Protein AF-A0A960GDE8-F1 (afdb_monomer)

Sequence (182 aa):
MGLGTRSAMADDDVPSETPAEQTASIQLITCPSCGHLAPPDSRFCSACGASLAAVAGMTASLPVATTSGSLPAVDESLLDQFDPGEAVLVVHRGPNQGARFELLGGELSIGRSPESNIFLDDVTVSRRHASLQRTGETWTITDHESLNGTYVNHNRVDNHALSNGDQVQIGKYRFLFYQAGQ

Structure (mmCIF, N/CA/C/O backbone):
data_AF-A0A960GDE8-F1
#
_entry.id   AF-A0A960GDE8-F1
#
loop_
_atom_site.group_PDB
_atom_site.id
_atom_site.type_symbol
_atom_site.label_atom_id
_atom_si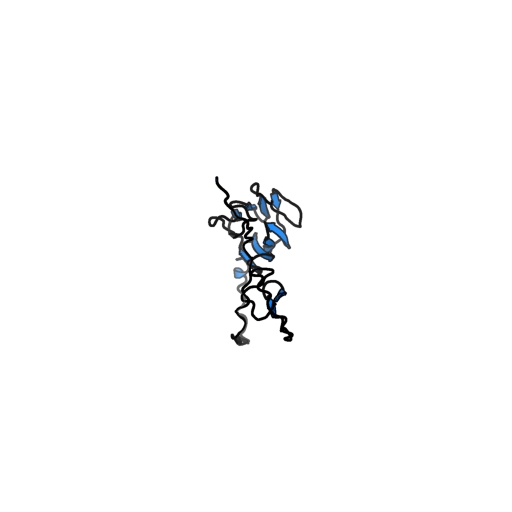te.label_alt_id
_atom_site.label_comp_id
_atom_site.label_asym_id
_atom_site.label_entity_id
_atom_site.label_seq_id
_atom_site.pdbx_PDB_ins_code
_atom_site.Cartn_x
_atom_site.Cartn_y
_atom_site.Cartn_z
_atom_site.occupancy
_atom_site.B_iso_or_equiv
_atom_site.auth_seq_id
_atom_site.auth_comp_id
_atom_site.auth_asym_id
_atom_site.auth_atom_id
_atom_site.pdbx_PDB_model_num
ATOM 1 N N . MET A 1 1 ? 46.617 5.882 -63.727 1.00 43.66 1 MET A N 1
ATOM 2 C CA . MET A 1 1 ? 47.074 5.042 -62.596 1.00 43.66 1 MET A CA 1
ATOM 3 C C . MET A 1 1 ? 46.408 5.606 -61.346 1.00 43.66 1 MET A C 1
ATOM 5 O O . MET A 1 1 ? 46.623 6.774 -61.090 1.00 43.66 1 MET A O 1
ATOM 9 N N . GLY A 1 2 ? 45.528 4.950 -60.601 1.00 46.69 2 GLY A N 1
ATOM 10 C CA . GLY A 1 2 ? 44.958 3.615 -60.697 1.00 46.69 2 GLY A CA 1
ATOM 11 C C . GLY A 1 2 ? 43.477 3.660 -60.302 1.00 46.69 2 GLY A C 1
ATOM 12 O O . GLY A 1 2 ? 43.044 4.512 -59.532 1.00 46.69 2 GLY A O 1
ATOM 13 N N . LEU A 1 3 ? 42.723 2.760 -60.921 1.00 49.00 3 LEU A N 1
ATOM 14 C CA . LEU A 1 3 ? 41.322 2.456 -60.666 1.00 49.00 3 LEU A CA 1
ATOM 15 C C . LEU A 1 3 ? 41.227 1.478 -59.482 1.00 49.00 3 LEU A C 1
ATOM 17 O O . LEU A 1 3 ? 42.076 0.599 -59.355 1.00 49.00 3 LEU A O 1
ATOM 21 N N . GLY A 1 4 ? 40.167 1.595 -58.684 1.00 43.41 4 GLY A N 1
ATOM 22 C CA . GLY A 1 4 ? 39.753 0.615 -57.671 1.00 43.41 4 GLY A CA 1
ATOM 23 C C . GLY A 1 4 ? 38.465 1.107 -56.993 1.00 43.41 4 GLY A C 1
ATOM 24 O O . GLY A 1 4 ? 38.547 2.009 -56.176 1.00 43.41 4 GLY A O 1
ATOM 25 N N . THR A 1 5 ? 37.245 0.801 -57.469 1.00 51.62 5 THR A N 1
ATOM 26 C CA . THR A 1 5 ? 36.447 -0.428 -57.203 1.00 51.62 5 THR A CA 1
ATOM 27 C C . THR A 1 5 ? 36.233 -0.609 -55.677 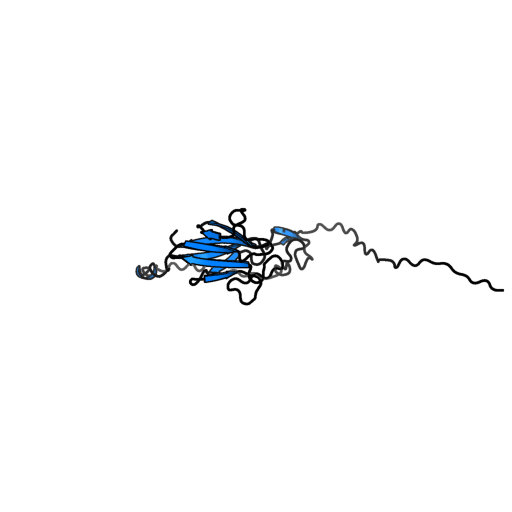1.00 51.62 5 THR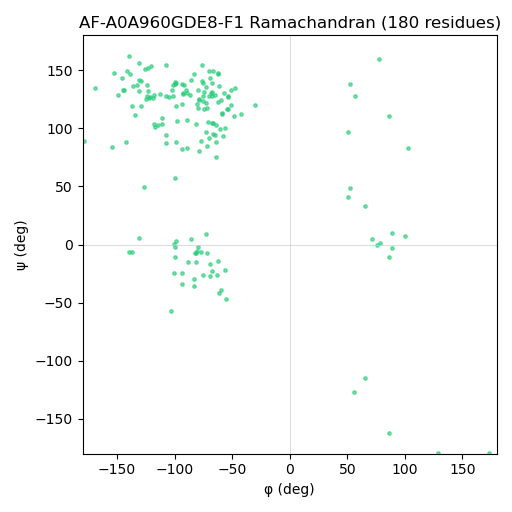 A C 1
ATOM 29 O O . THR A 1 5 ? 37.234 -0.655 -54.980 1.00 51.62 5 THR A O 1
ATOM 32 N N . ARG A 1 6 ? 35.065 -0.795 -55.026 1.00 46.56 6 ARG A N 1
ATOM 33 C CA . ARG A 1 6 ? 33.723 -1.400 -55.277 1.00 46.56 6 ARG A CA 1
ATOM 34 C C . ARG A 1 6 ? 32.833 -0.941 -54.079 1.00 46.56 6 ARG A C 1
ATOM 36 O O . ARG A 1 6 ? 33.379 -0.781 -52.997 1.00 46.56 6 ARG A O 1
ATOM 43 N N . SER A 1 7 ? 31.588 -0.475 -54.230 1.00 45.03 7 SER A N 1
ATOM 44 C CA . SER A 1 7 ? 30.300 -1.216 -54.181 1.00 45.03 7 SER A CA 1
ATOM 45 C C . SER A 1 7 ? 30.009 -2.111 -52.956 1.00 45.03 7 SER A C 1
ATOM 47 O O . SER A 1 7 ? 30.847 -2.931 -52.598 1.00 45.03 7 SER A O 1
ATOM 49 N N . ALA A 1 8 ? 28.738 -2.008 -52.509 1.00 49.41 8 ALA A N 1
ATOM 50 C CA . ALA A 1 8 ? 27.924 -2.826 -51.579 1.00 49.41 8 ALA A CA 1
ATOM 51 C C . ALA A 1 8 ? 28.058 -2.475 -50.076 1.00 49.41 8 ALA A C 1
ATOM 53 O O . ALA A 1 8 ? 29.147 -2.569 -49.528 1.00 49.41 8 ALA A O 1
ATOM 54 N N . MET A 1 9 ? 27.056 -1.913 -49.375 1.00 52.59 9 MET A N 1
ATOM 55 C CA . MET A 1 9 ? 25.673 -2.381 -49.114 1.00 52.59 9 MET A CA 1
ATOM 56 C C . MET A 1 9 ? 25.645 -3.819 -48.588 1.00 52.59 9 MET A C 1
ATOM 58 O O . MET A 1 9 ? 25.691 -4.762 -49.371 1.00 52.59 9 MET A O 1
ATOM 62 N N . ALA A 1 10 ? 25.566 -3.955 -47.268 1.00 52.97 10 ALA A N 1
ATOM 63 C CA . ALA A 1 10 ? 25.124 -5.166 -46.593 1.00 52.97 10 ALA A CA 1
ATOM 64 C C . ALA A 1 10 ? 24.291 -4.728 -45.381 1.00 52.97 10 ALA A C 1
ATOM 66 O O . ALA A 1 10 ? 24.823 -4.453 -44.306 1.00 52.97 10 ALA A O 1
ATOM 67 N N . ASP A 1 11 ? 22.994 -4.557 -45.636 1.00 45.22 11 ASP A N 1
ATOM 68 C CA . ASP A 1 11 ? 21.929 -4.750 -44.658 1.00 45.22 11 ASP A CA 1
ATOM 69 C C . ASP A 1 11 ? 22.099 -6.154 -44.066 1.00 45.22 11 ASP A C 1
ATOM 71 O O . ASP A 1 11 ? 22.044 -7.144 -44.799 1.00 45.22 11 ASP A O 1
ATOM 75 N N . ASP A 1 12 ? 22.370 -6.234 -42.763 1.00 47.88 12 ASP A N 1
ATOM 76 C CA . ASP A 1 12 ? 22.404 -7.509 -42.054 1.00 47.88 12 ASP A CA 1
ATOM 77 C C . ASP A 1 12 ? 20.961 -7.900 -41.713 1.00 47.88 12 ASP A C 1
ATOM 79 O O . ASP A 1 12 ? 20.283 -7.310 -40.868 1.00 47.88 12 ASP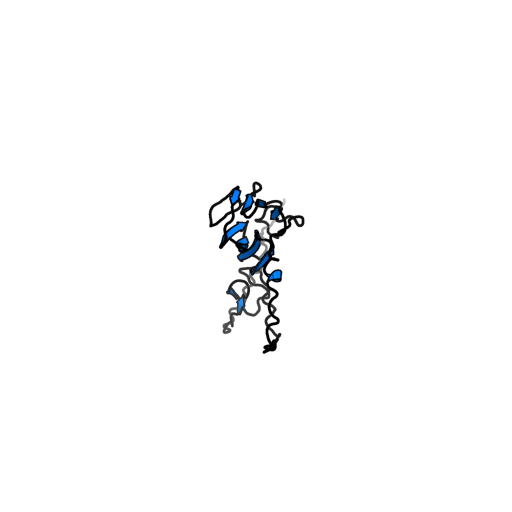 A O 1
ATOM 83 N N . ASP A 1 13 ? 20.517 -8.845 -42.528 1.00 43.38 13 ASP A N 1
ATOM 84 C CA . ASP A 1 13 ? 19.252 -9.549 -42.616 1.00 43.38 13 ASP A CA 1
ATOM 85 C C . ASP A 1 13 ? 18.784 -10.076 -41.246 1.00 43.38 13 ASP A C 1
ATOM 87 O O . ASP A 1 13 ? 19.354 -11.004 -40.674 1.00 43.38 13 ASP A O 1
ATOM 91 N N . VAL A 1 14 ? 17.717 -9.476 -40.710 1.00 52.66 14 VAL A N 1
ATOM 92 C CA . VAL A 1 14 ? 16.955 -10.039 -39.588 1.00 52.66 14 VAL A CA 1
ATOM 93 C C . VAL A 1 14 ? 16.175 -11.246 -40.116 1.00 52.66 14 VAL A C 1
ATOM 95 O O . VAL A 1 14 ? 15.273 -11.046 -40.938 1.00 52.66 14 VAL A O 1
ATOM 98 N N . PRO A 1 15 ? 16.418 -12.480 -39.632 1.00 45.66 15 PRO A N 1
ATOM 99 C CA . PRO A 1 15 ? 15.577 -13.607 -39.992 1.00 45.66 15 PRO A CA 1
ATOM 100 C C . PRO A 1 15 ? 14.183 -13.392 -39.394 1.00 45.66 15 PRO A C 1
ATOM 102 O O . PRO A 1 15 ? 13.946 -13.529 -38.193 1.00 45.66 15 PRO A O 1
ATOM 105 N N . SER A 1 16 ? 13.254 -13.013 -40.271 1.00 44.72 16 SER A N 1
ATOM 106 C CA . SER A 1 16 ? 11.817 -12.999 -40.020 1.00 44.72 16 SER A CA 1
ATOM 107 C C . SER A 1 16 ? 11.320 -14.438 -39.974 1.00 44.72 16 SER A C 1
ATOM 109 O O . SER A 1 16 ? 10.846 -14.987 -40.967 1.00 44.72 16 SER A O 1
ATOM 111 N N . GLU A 1 17 ? 11.434 -15.065 -38.810 1.00 42.09 17 GLU A N 1
ATOM 112 C CA . GLU A 1 17 ? 10.795 -16.349 -38.557 1.00 42.09 17 GLU A CA 1
ATOM 113 C C . GLU A 1 17 ? 9.292 -16.106 -38.402 1.00 42.09 17 GLU A C 1
ATOM 115 O O . GLU A 1 17 ? 8.800 -15.677 -37.361 1.00 42.09 17 GLU A O 1
ATOM 120 N N . THR A 1 18 ? 8.560 -16.312 -39.494 1.00 53.19 18 THR A N 1
ATOM 121 C CA . THR A 1 18 ? 7.096 -16.356 -39.505 1.00 53.19 18 THR A CA 1
ATOM 122 C C . THR A 1 18 ? 6.676 -17.743 -39.016 1.00 53.19 18 THR A C 1
ATOM 124 O O . THR A 1 18 ? 6.999 -18.723 -39.691 1.00 53.19 18 THR A O 1
ATOM 127 N N . PRO A 1 19 ? 5.957 -17.900 -37.890 1.00 43.47 19 PRO A N 1
ATOM 128 C CA . PRO A 1 19 ? 5.392 -19.193 -37.554 1.00 43.47 19 PRO A CA 1
ATOM 129 C C . PRO A 1 19 ? 4.131 -19.407 -38.383 1.00 43.47 19 PRO A C 1
ATOM 131 O O . PRO A 1 19 ? 3.209 -18.592 -38.383 1.00 43.47 19 PRO A O 1
ATOM 134 N N . ALA A 1 20 ? 4.150 -20.520 -39.105 1.00 46.62 20 ALA A N 1
ATOM 135 C CA . ALA A 1 20 ? 3.101 -21.011 -39.968 1.00 46.62 20 ALA A CA 1
ATOM 136 C C . ALA A 1 20 ? 1.717 -20.990 -39.306 1.00 46.62 20 ALA A C 1
ATOM 138 O O . ALA A 1 20 ? 1.507 -21.461 -38.187 1.00 46.62 20 ALA A O 1
ATOM 139 N N . GLU A 1 21 ? 0.768 -20.497 -40.088 1.00 46.44 21 GLU A N 1
ATOM 140 C CA . GLU A 1 21 ? -0.666 -20.635 -39.923 1.00 46.44 21 GLU A CA 1
ATOM 141 C C . GLU A 1 21 ? -1.017 -22.134 -39.858 1.00 46.44 21 GLU A C 1
ATOM 143 O O . GLU A 1 21 ? -1.047 -22.839 -40.865 1.00 46.44 21 GLU A O 1
ATOM 148 N N . GLN A 1 22 ? -1.225 -22.652 -38.648 1.00 46.59 22 GLN A N 1
ATOM 149 C CA . GLN A 1 22 ? -1.846 -23.953 -38.431 1.00 46.59 22 GLN A CA 1
ATOM 150 C C . GLN A 1 22 ? -3.215 -23.714 -37.810 1.00 46.59 22 GLN A C 1
ATOM 152 O O . GLN A 1 22 ? -3.346 -23.401 -36.628 1.00 46.59 22 GLN A O 1
ATOM 157 N N . THR A 1 23 ? -4.247 -23.863 -38.640 1.00 46.78 23 THR A N 1
ATOM 158 C CA . THR A 1 23 ? -5.647 -23.994 -38.235 1.00 46.78 23 THR A CA 1
ATOM 159 C C . THR A 1 23 ? -5.818 -25.285 -37.430 1.00 46.78 23 THR A C 1
ATOM 161 O O . THR A 1 23 ? -6.318 -26.295 -37.915 1.00 46.78 23 THR A O 1
ATOM 164 N N . ALA A 1 24 ? -5.365 -25.259 -36.183 1.00 45.59 24 ALA A N 1
ATOM 165 C CA . ALA A 1 24 ? -5.787 -26.172 -35.142 1.00 45.59 24 ALA A CA 1
ATOM 166 C C . ALA A 1 24 ? -6.821 -25.422 -34.304 1.00 45.59 24 ALA A C 1
ATOM 168 O O . ALA A 1 24 ? -6.664 -24.239 -34.017 1.00 45.59 24 ALA A O 1
ATOM 169 N N . SER A 1 25 ? -7.905 -26.080 -33.921 1.00 49.12 25 SER A N 1
ATOM 170 C CA . SER A 1 25 ? -8.815 -25.579 -32.894 1.00 49.12 25 SER A CA 1
ATOM 171 C C . SER A 1 25 ? -8.022 -25.362 -31.598 1.00 49.12 25 SER A C 1
ATOM 173 O O . SER A 1 25 ? -7.798 -26.307 -30.844 1.00 49.12 25 SER A O 1
ATOM 175 N N . ILE A 1 26 ? -7.531 -24.136 -31.386 1.00 54.53 26 ILE A N 1
ATOM 176 C CA . ILE A 1 26 ? -6.688 -23.764 -30.247 1.00 54.53 26 ILE A CA 1
ATOM 177 C C . ILE A 1 26 ? -7.557 -23.860 -28.992 1.00 54.53 26 ILE A C 1
ATOM 179 O O . ILE A 1 26 ? -8.411 -23.009 -28.742 1.00 54.53 26 ILE A O 1
ATOM 183 N N . GLN A 1 27 ? -7.357 -24.917 -28.205 1.00 59.59 27 GLN A N 1
ATOM 184 C CA . GLN A 1 27 ? -7.887 -24.995 -26.848 1.00 59.59 27 GLN A CA 1
ATOM 185 C C . GLN A 1 27 ? -7.187 -23.933 -26.002 1.00 59.59 27 GLN A C 1
ATOM 187 O O . GLN A 1 27 ? -6.088 -24.145 -25.504 1.00 59.59 27 GLN A O 1
ATOM 192 N N . LEU A 1 28 ? -7.811 -22.766 -25.874 1.00 74.88 28 LEU A N 1
ATOM 193 C CA . LEU A 1 28 ? -7.339 -21.701 -24.998 1.00 74.88 28 LEU A CA 1
ATOM 194 C C . LEU A 1 28 ? -7.472 -22.157 -23.542 1.00 74.88 28 LEU A C 1
ATOM 196 O O . LEU A 1 28 ? -8.530 -22.632 -23.129 1.00 74.88 28 LEU A O 1
ATOM 200 N N . ILE A 1 29 ? -6.404 -21.986 -22.770 1.00 80.38 29 ILE A N 1
ATOM 201 C CA . ILE A 1 29 ? -6.423 -22.164 -21.321 1.00 80.38 29 ILE A CA 1
ATOM 202 C C . ILE A 1 29 ? -6.521 -20.798 -20.654 1.00 80.38 29 ILE A C 1
ATOM 204 O O . ILE A 1 29 ? -5.899 -19.822 -21.074 1.00 80.38 29 ILE A O 1
ATOM 208 N N . THR A 1 30 ? -7.316 -20.712 -19.599 1.00 80.25 30 THR A N 1
ATOM 209 C CA . THR A 1 30 ? -7.459 -19.478 -18.831 1.00 80.25 30 THR A CA 1
ATOM 210 C C . THR A 1 30 ? -6.377 -19.424 -17.765 1.00 80.25 30 THR A C 1
ATOM 212 O O . THR A 1 30 ? -6.212 -20.365 -16.989 1.00 80.25 30 THR A O 1
ATOM 215 N N . CYS A 1 31 ? -5.646 -18.314 -17.695 1.00 82.19 31 CYS A N 1
ATOM 216 C CA . CYS A 1 31 ? -4.665 -18.102 -16.644 1.00 82.19 31 CYS A CA 1
ATOM 217 C C . CYS A 1 31 ? -5.356 -18.069 -15.266 1.00 82.19 31 CYS A C 1
ATOM 219 O O . CYS A 1 31 ? -6.202 -17.197 -15.049 1.00 82.19 31 CYS A O 1
ATOM 221 N N . PRO A 1 32 ? -4.971 -18.930 -14.303 1.00 77.31 32 PRO A N 1
ATOM 222 C CA . PRO A 1 32 ? -5.590 -18.959 -12.976 1.00 77.31 32 PRO A CA 1
ATOM 223 C C . PRO A 1 32 ? -5.264 -17.715 -12.137 1.00 77.31 32 PRO A C 1
ATOM 225 O O . PRO A 1 32 ? -5.950 -17.440 -11.160 1.00 77.31 32 PRO A O 1
ATOM 228 N N . SER A 1 33 ? -4.231 -16.953 -12.512 1.00 78.38 33 SER A N 1
ATOM 229 C CA . SER A 1 33 ? -3.798 -15.761 -11.775 1.00 78.38 33 SER A CA 1
ATOM 230 C C . SER A 1 33 ? -4.395 -14.449 -12.285 1.00 78.38 33 SER A C 1
ATOM 232 O O . SER A 1 33 ? -4.434 -13.483 -11.533 1.00 78.38 33 SER A O 1
ATOM 234 N N . CYS A 1 34 ? -4.817 -14.356 -13.551 1.00 81.69 34 CYS A N 1
ATOM 235 C CA . CYS A 1 34 ? -5.338 -13.095 -14.105 1.00 81.69 34 CYS A CA 1
ATOM 236 C C . CYS A 1 34 ? -6.559 -13.237 -15.021 1.00 81.69 34 CYS A C 1
ATOM 238 O O . CYS A 1 34 ? -7.108 -12.227 -15.453 1.00 81.69 34 CYS A O 1
ATOM 240 N N . GLY A 1 35 ? -6.979 -14.460 -15.352 1.00 79.69 35 GLY A N 1
ATOM 241 C CA . GLY A 1 35 ? -8.117 -14.705 -16.238 1.00 79.69 35 GLY A CA 1
ATOM 242 C C . GLY A 1 35 ? -7.838 -14.478 -17.728 1.00 79.69 35 GLY A C 1
ATOM 243 O O . GLY A 1 35 ? -8.735 -14.674 -18.542 1.00 79.69 35 GLY A O 1
ATOM 244 N N . HIS A 1 36 ? -6.621 -14.077 -18.112 1.00 85.00 36 HIS A N 1
ATOM 245 C CA . HIS A 1 36 ? -6.259 -13.925 -19.520 1.00 85.00 36 HIS A CA 1
ATOM 246 C C . HIS A 1 36 ? -6.226 -15.286 -20.222 1.00 85.00 36 HIS A C 1
ATOM 248 O O . HIS A 1 36 ? -5.739 -16.270 -19.661 1.00 85.00 36 HIS A O 1
ATOM 254 N N . LEU A 1 37 ? -6.730 -15.331 -21.452 1.00 81.19 37 LEU A N 1
ATOM 255 C CA . LEU A 1 37 ? -6.692 -16.530 -22.279 1.00 81.19 37 LEU A CA 1
ATOM 256 C C . LEU A 1 37 ? -5.296 -16.677 -22.882 1.00 81.19 37 LEU A C 1
ATOM 258 O O . LEU A 1 37 ? -4.800 -15.766 -23.538 1.00 81.19 37 LEU A O 1
ATOM 262 N N . ALA A 1 38 ? -4.670 -17.824 -22.661 1.00 79.50 38 ALA A N 1
ATOM 263 C CA . ALA A 1 38 ? -3.360 -18.159 -23.193 1.00 79.50 38 ALA A CA 1
ATOM 264 C C . ALA A 1 38 ? -3.439 -19.456 -24.015 1.00 79.50 38 ALA A C 1
ATOM 266 O O . ALA A 1 38 ? -4.289 -20.310 -23.744 1.00 79.50 38 ALA A O 1
ATOM 267 N N . PRO A 1 39 ? -2.568 -19.635 -25.022 1.00 79.88 39 PRO A N 1
ATOM 268 C CA . PRO A 1 39 ? -2.465 -20.909 -25.714 1.00 79.88 39 PRO A CA 1
ATOM 269 C C . PRO A 1 39 ? -1.907 -21.994 -24.772 1.00 79.88 39 PRO A C 1
ATOM 271 O O . PRO A 1 39 ? -1.104 -21.675 -23.889 1.00 79.88 39 PRO A O 1
ATOM 274 N N . PRO A 1 40 ? -2.298 -23.267 -24.960 1.00 70.44 40 PRO A N 1
ATOM 275 C CA . PRO A 1 40 ? -2.034 -24.357 -24.018 1.00 70.44 40 PRO A CA 1
ATOM 276 C C . PRO A 1 40 ? -0.546 -24.728 -23.915 1.00 70.44 40 PRO A C 1
ATOM 278 O O . PRO A 1 40 ? -0.118 -25.220 -22.876 1.00 70.44 40 PRO A O 1
ATOM 281 N N . ASP A 1 41 ? 0.256 -24.419 -24.939 1.00 76.81 41 ASP A N 1
ATOM 282 C CA . ASP A 1 41 ? 1.718 -24.588 -24.936 1.00 76.81 41 ASP A CA 1
ATOM 283 C C . ASP A 1 41 ? 2.474 -23.469 -24.193 1.00 76.81 41 ASP A C 1
ATOM 285 O O . ASP A 1 41 ? 3.702 -23.497 -24.065 1.00 76.81 41 ASP A O 1
ATOM 289 N N . SER A 1 42 ? 1.767 -22.457 -23.679 1.00 78.94 42 SER A N 1
ATOM 290 C CA . SER A 1 42 ? 2.403 -21.370 -22.936 1.00 78.94 42 SER A CA 1
ATOM 291 C C . SER A 1 42 ? 2.857 -21.860 -21.571 1.00 78.94 42 SER A C 1
ATOM 293 O O . SER A 1 42 ? 2.049 -22.268 -20.746 1.00 78.94 42 SER A O 1
ATOM 295 N N . ARG A 1 43 ? 4.155 -21.740 -21.276 1.00 82.38 43 ARG A N 1
ATOM 296 C CA . ARG A 1 43 ? 4.678 -21.982 -19.920 1.00 82.38 43 ARG A CA 1
ATOM 297 C C . ARG A 1 43 ? 4.357 -20.843 -18.954 1.00 82.38 43 ARG A C 1
ATOM 299 O O . ARG A 1 43 ? 4.266 -21.080 -17.753 1.00 82.38 43 ARG A O 1
ATOM 306 N N . PHE A 1 44 ? 4.172 -19.631 -19.478 1.00 83.69 44 PHE A N 1
ATOM 307 C CA . PHE A 1 44 ? 3.910 -18.415 -18.712 1.00 83.69 44 PHE A CA 1
ATOM 308 C C . PHE A 1 44 ? 2.844 -17.558 -19.400 1.00 83.69 44 PHE A C 1
ATOM 310 O O . PHE A 1 44 ? 2.772 -17.516 -20.626 1.00 83.69 44 PHE A O 1
ATOM 317 N N . CYS A 1 45 ? 2.027 -16.856 -18.618 1.00 85.06 45 CYS A N 1
ATOM 318 C CA . CYS A 1 45 ? 1.013 -15.942 -19.131 1.00 85.06 45 CYS A CA 1
ATOM 319 C C . CYS A 1 45 ? 1.655 -14.642 -19.634 1.00 85.06 45 CYS A C 1
ATOM 321 O O . CYS A 1 45 ? 2.277 -13.919 -18.859 1.00 85.06 45 CYS A O 1
ATOM 323 N N . SER A 1 46 ? 1.427 -14.285 -20.896 1.00 83.38 46 SER A N 1
ATOM 324 C CA . SER A 1 46 ? 1.949 -13.059 -21.522 1.00 83.38 46 SER A CA 1
ATOM 325 C C . SER A 1 46 ? 1.427 -11.761 -20.889 1.00 83.38 46 SER A C 1
ATOM 327 O O . SER A 1 46 ? 2.114 -10.747 -20.922 1.00 83.38 46 SER A O 1
ATOM 329 N N . ALA A 1 47 ? 0.237 -11.787 -20.280 1.00 79.44 47 ALA A N 1
ATOM 330 C CA . ALA A 1 47 ? -0.361 -10.609 -19.648 1.00 79.44 47 ALA A CA 1
ATOM 331 C C . ALA A 1 47 ? 0.140 -10.328 -18.217 1.00 79.44 47 ALA A C 1
ATOM 333 O O . ALA A 1 47 ? 0.143 -9.178 -17.786 1.00 79.44 47 ALA A O 1
ATOM 334 N N . CYS A 1 48 ? 0.529 -11.357 -17.453 1.00 80.56 48 CYS A N 1
ATOM 335 C CA . CYS A 1 48 ? 0.827 -11.207 -16.020 1.00 80.56 48 CYS A CA 1
ATOM 336 C C . CYS A 1 48 ? 2.084 -11.947 -15.534 1.00 80.56 48 CYS A C 1
ATOM 338 O O . CYS A 1 48 ? 2.453 -11.799 -14.373 1.00 80.56 48 CYS A O 1
ATOM 340 N N . GLY A 1 49 ? 2.723 -12.763 -16.378 1.00 79.62 49 GLY A N 1
ATOM 341 C CA . GLY A 1 49 ? 3.939 -13.520 -16.063 1.00 79.62 49 GLY A CA 1
ATOM 342 C C . GLY A 1 49 ? 3.746 -14.795 -15.231 1.00 79.62 49 GLY A C 1
ATOM 343 O O . GLY A 1 49 ? 4.728 -15.459 -14.915 1.00 79.62 49 GLY A O 1
ATOM 344 N N . ALA A 1 50 ? 2.513 -15.169 -14.870 1.00 79.50 50 ALA A N 1
ATOM 345 C CA . ALA A 1 50 ? 2.252 -16.351 -14.040 1.00 79.50 50 ALA A CA 1
ATOM 346 C C . ALA A 1 50 ? 2.540 -17.667 -14.785 1.00 79.50 50 ALA A C 1
ATOM 348 O O . ALA A 1 50 ? 2.255 -17.772 -15.978 1.00 79.50 50 ALA A O 1
ATOM 349 N N . SER A 1 51 ? 3.063 -18.678 -14.082 1.00 81.94 51 SER A N 1
ATOM 350 C CA . SER A 1 51 ? 3.325 -20.011 -14.646 1.00 81.94 51 SER A CA 1
ATOM 351 C C . SER A 1 51 ? 2.019 -20.756 -14.936 1.00 81.94 51 SER A C 1
ATOM 353 O O . SER A 1 51 ? 1.166 -20.889 -14.060 1.00 81.94 51 SER A O 1
ATOM 355 N N . LEU A 1 52 ? 1.873 -21.256 -16.161 1.00 73.69 52 LEU A N 1
ATOM 356 C CA . LEU A 1 52 ? 0.719 -22.037 -16.627 1.00 73.69 52 LEU A CA 1
ATOM 357 C C . LEU A 1 52 ? 1.003 -23.554 -16.622 1.00 73.69 52 LEU A C 1
ATOM 359 O O . LEU A 1 52 ? 0.116 -24.355 -16.902 1.00 73.69 52 LEU A O 1
ATOM 363 N N . ALA A 1 53 ? 2.224 -23.964 -16.257 1.00 60.94 53 ALA A N 1
ATOM 364 C CA . ALA A 1 53 ? 2.724 -25.338 -16.368 1.00 60.94 53 ALA A CA 1
ATOM 365 C C . ALA A 1 53 ? 2.143 -26.347 -15.348 1.00 60.94 53 ALA A C 1
ATOM 367 O O . ALA A 1 53 ? 2.637 -27.468 -15.253 1.00 60.94 53 ALA A O 1
ATOM 368 N N . ALA A 1 54 ? 1.124 -25.979 -14.568 1.00 53.25 54 ALA A N 1
ATOM 369 C CA . ALA A 1 54 ? 0.692 -26.736 -13.392 1.00 53.25 54 ALA A CA 1
ATOM 370 C C . ALA A 1 54 ? -0.803 -27.089 -13.399 1.00 53.25 54 ALA A C 1
ATOM 372 O O . ALA A 1 54 ? -1.493 -26.874 -12.408 1.00 53.25 54 ALA A O 1
ATOM 373 N N . VAL A 1 55 ? -1.317 -27.644 -14.503 1.00 49.16 55 VAL A N 1
ATOM 374 C CA . VAL A 1 55 ? -2.652 -28.286 -14.499 1.00 49.16 55 VAL A CA 1
ATOM 375 C C . VAL A 1 55 ? -2.691 -29.688 -15.119 1.00 49.16 55 VAL A C 1
ATOM 377 O O . VAL A 1 55 ? -3.752 -30.302 -15.181 1.00 49.16 55 VAL A O 1
ATOM 380 N N . ALA A 1 56 ? -1.545 -30.263 -15.495 1.00 43.09 56 ALA A N 1
ATOM 381 C CA . ALA A 1 56 ? -1.457 -31.670 -15.883 1.00 43.09 56 ALA A CA 1
ATOM 382 C C . ALA A 1 56 ? -1.076 -32.538 -14.672 1.00 43.09 56 ALA A C 1
ATOM 384 O O . ALA A 1 56 ? 0.081 -32.901 -14.486 1.00 43.09 56 ALA A O 1
ATOM 385 N N . GLY A 1 57 ? -2.075 -32.873 -13.854 1.00 46.78 57 GLY A N 1
ATOM 386 C CA . GLY A 1 57 ? -1.989 -33.992 -12.914 1.00 46.78 57 GLY A CA 1
ATOM 387 C C . GLY A 1 57 ? -1.735 -33.612 -11.462 1.00 46.78 57 GLY A C 1
ATOM 388 O O . GLY A 1 57 ? -0.625 -33.747 -10.973 1.00 46.78 57 GLY A O 1
ATOM 389 N N . MET A 1 58 ? -2.800 -33.250 -10.748 1.00 41.97 58 MET A N 1
ATOM 390 C CA . MET A 1 58 ? -2.923 -33.487 -9.307 1.00 41.97 58 MET A CA 1
ATOM 391 C C . MET A 1 58 ? -4.411 -33.558 -8.951 1.00 41.97 58 MET A C 1
ATOM 393 O O . MET A 1 58 ? -5.046 -32.589 -8.546 1.00 41.97 58 MET A O 1
ATOM 397 N N . THR A 1 59 ? -4.984 -34.747 -9.139 1.00 41.41 59 THR A N 1
ATOM 398 C CA . THR A 1 59 ? -6.201 -35.174 -8.450 1.00 41.41 59 THR A CA 1
ATOM 399 C C . THR A 1 59 ? -5.888 -35.269 -6.960 1.00 41.41 59 THR A C 1
ATOM 401 O O . THR A 1 59 ? -5.384 -36.288 -6.492 1.00 41.41 59 THR A O 1
ATOM 404 N N . ALA A 1 60 ? -6.164 -34.208 -6.213 1.00 45.81 60 ALA A N 1
ATOM 405 C CA . ALA A 1 60 ? -6.263 -34.273 -4.764 1.00 45.81 60 ALA A CA 1
ATOM 406 C C . ALA A 1 60 ? -7.740 -34.140 -4.394 1.00 45.81 60 ALA A C 1
ATOM 408 O O . ALA A 1 60 ? -8.256 -33.049 -4.162 1.00 45.81 60 ALA A O 1
ATOM 409 N N . SER A 1 61 ? -8.431 -35.278 -4.374 1.00 46.97 61 SER A N 1
ATOM 410 C CA . SER A 1 61 ? -9.672 -35.413 -3.622 1.00 46.97 61 SER A CA 1
ATOM 411 C C . SER A 1 61 ? -9.321 -35.240 -2.148 1.00 46.97 61 SER A C 1
ATOM 413 O O . SER A 1 61 ? -8.756 -36.144 -1.535 1.00 46.97 61 SER A O 1
ATOM 415 N N . LEU A 1 62 ? -9.612 -34.073 -1.579 1.00 45.41 62 LEU A N 1
ATOM 416 C CA . LEU A 1 62 ? -9.595 -33.918 -0.131 1.00 45.41 62 LEU A CA 1
ATOM 417 C C . LEU A 1 62 ? -10.857 -34.592 0.427 1.00 45.41 62 LEU A C 1
ATOM 419 O O . LEU A 1 62 ? -11.956 -34.311 -0.060 1.00 45.41 62 LEU A O 1
ATOM 423 N N . PRO A 1 63 ? -10.733 -35.499 1.411 1.00 43.09 63 PRO A N 1
ATOM 424 C CA . PRO A 1 63 ? -11.895 -36.081 2.055 1.00 43.09 63 PRO A CA 1
ATOM 425 C C . PRO A 1 63 ? -12.650 -34.981 2.802 1.00 43.09 63 PRO A C 1
ATOM 427 O O . PRO A 1 63 ? -12.078 -34.252 3.613 1.00 43.09 63 PRO A O 1
ATOM 430 N N . VAL A 1 64 ? -13.954 -34.889 2.544 1.00 45.00 64 VAL A N 1
ATOM 431 C CA . VAL A 1 64 ? -14.894 -34.198 3.426 1.00 45.00 64 VAL A CA 1
ATOM 432 C C . VAL A 1 64 ? -14.841 -34.916 4.772 1.00 45.00 64 VAL A C 1
ATOM 434 O O . VAL A 1 64 ? -15.437 -35.979 4.954 1.00 45.00 64 VAL A O 1
ATOM 437 N N . ALA A 1 65 ? -14.092 -34.350 5.715 1.00 44.53 65 ALA A N 1
ATOM 438 C CA . ALA A 1 65 ? -14.164 -34.737 7.110 1.00 44.53 65 ALA A CA 1
ATOM 439 C C . ALA A 1 65 ? -15.518 -34.262 7.651 1.00 44.53 65 ALA A C 1
ATOM 441 O O . ALA A 1 65 ? -15.685 -33.133 8.102 1.00 44.53 65 ALA A O 1
ATOM 442 N N . THR A 1 66 ? -16.506 -35.148 7.560 1.00 43.19 66 THR A N 1
ATOM 443 C CA . THR A 1 66 ? -17.753 -35.033 8.311 1.00 43.19 66 THR A CA 1
ATOM 444 C C . THR A 1 66 ? -17.444 -35.478 9.734 1.00 43.19 66 THR A C 1
ATOM 446 O O . THR A 1 66 ? -17.539 -36.659 10.052 1.00 43.19 66 THR A O 1
ATOM 449 N N . THR A 1 67 ? -17.023 -34.558 10.597 1.00 40.72 67 THR A N 1
ATOM 450 C CA . THR A 1 67 ? -17.024 -34.805 12.041 1.00 40.72 67 THR A CA 1
ATOM 451 C C . THR A 1 67 ? -18.262 -34.158 12.634 1.00 40.72 67 THR A C 1
ATOM 453 O O . THR A 1 67 ? -18.242 -33.018 13.089 1.00 40.72 67 THR A O 1
ATOM 456 N N . SER A 1 68 ? -19.357 -34.918 12.642 1.00 55.88 68 SER A N 1
ATOM 457 C CA . SER A 1 68 ? -20.368 -34.793 13.687 1.00 55.88 68 SER A CA 1
ATOM 458 C C . SER A 1 68 ? -19.710 -35.202 15.004 1.00 55.88 68 SER A C 1
ATOM 460 O O . SER A 1 68 ? -19.687 -36.371 15.373 1.00 55.88 68 SER A O 1
ATOM 462 N N . GLY A 1 69 ? -19.102 -34.235 15.675 1.00 41.69 69 GLY A N 1
ATOM 463 C CA . GLY A 1 69 ? -18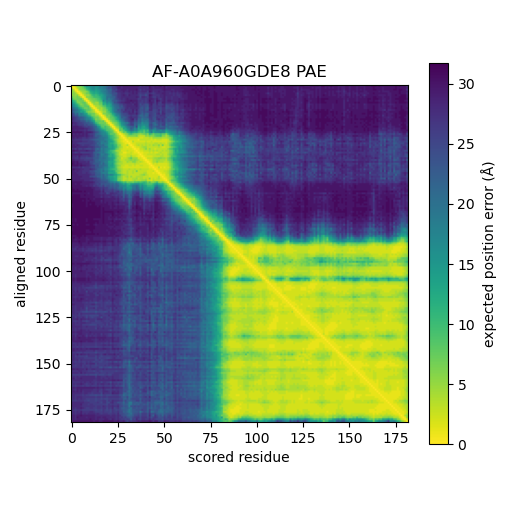.557 -34.369 17.014 1.00 41.69 69 GLY A CA 1
ATOM 464 C C . GLY A 1 69 ? -18.941 -33.110 17.762 1.00 41.69 69 GLY A C 1
ATOM 465 O O . GLY A 1 69 ? -18.623 -32.018 17.303 1.00 41.69 69 GLY A O 1
ATOM 466 N N . SER A 1 70 ? -19.701 -33.285 18.842 1.00 49.06 70 SER A N 1
ATOM 467 C CA . SER A 1 70 ? -20.097 -32.249 19.794 1.00 49.06 70 SER A CA 1
ATOM 468 C C . SER A 1 70 ? -19.029 -31.164 19.898 1.00 49.06 70 SER A C 1
ATOM 470 O O . SER A 1 70 ? -17.896 -31.471 20.266 1.00 49.06 70 SER A O 1
ATOM 472 N N . LEU A 1 71 ? -19.393 -29.920 19.573 1.00 47.59 71 LEU A N 1
ATOM 473 C CA . LEU A 1 71 ? -18.536 -28.768 19.828 1.00 47.59 71 LEU A CA 1
ATOM 474 C C . LEU A 1 71 ? -18.110 -28.857 21.304 1.00 47.59 71 LEU A C 1
ATOM 476 O O . LEU A 1 71 ? -19.000 -28.908 22.164 1.00 47.59 71 LEU A O 1
ATOM 480 N N . PRO A 1 72 ? -16.808 -28.950 21.638 1.00 48.75 72 PRO A N 1
ATOM 481 C CA . PRO A 1 72 ? -16.409 -28.608 22.990 1.00 48.75 72 PRO A CA 1
ATOM 482 C C . PRO A 1 72 ? -16.883 -27.171 23.182 1.00 48.75 72 PRO A C 1
ATOM 484 O O . PRO A 1 72 ? -16.703 -26.352 22.277 1.00 48.75 72 PRO A O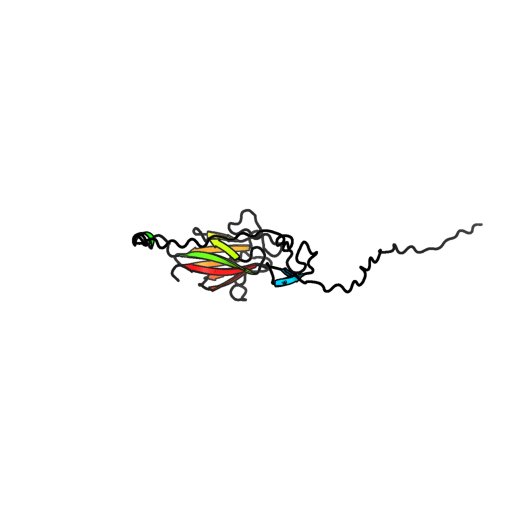 1
ATOM 487 N N . ALA A 1 73 ? -17.587 -26.912 24.287 1.00 55.16 73 ALA A N 1
ATOM 488 C CA . ALA A 1 73 ? -17.995 -25.570 24.668 1.00 55.16 73 ALA A CA 1
ATOM 489 C C . ALA A 1 73 ? -16.807 -24.647 24.404 1.00 55.16 73 ALA A C 1
ATOM 491 O O . ALA A 1 73 ? -15.738 -24.843 24.984 1.00 55.16 73 ALA A O 1
ATOM 492 N N . VAL A 1 74 ? -16.961 -23.762 23.419 1.00 50.09 74 VAL A N 1
ATOM 493 C CA . VAL A 1 74 ? -15.952 -22.756 23.134 1.00 50.09 74 VAL A CA 1
ATOM 494 C C . VAL A 1 74 ? -15.824 -21.970 24.424 1.00 50.09 74 VAL A C 1
ATOM 496 O O . VAL A 1 74 ? -16.792 -21.386 24.905 1.00 50.09 74 VAL A O 1
ATOM 499 N N . ASP A 1 75 ? -14.669 -22.116 25.053 1.00 52.66 75 ASP A N 1
ATOM 500 C CA . ASP A 1 75 ? -14.334 -21.428 26.279 1.00 52.66 75 ASP A CA 1
ATOM 501 C C . ASP A 1 75 ? -14.443 -19.929 25.966 1.00 52.66 75 ASP A C 1
ATOM 503 O O . ASP A 1 75 ? -13.728 -19.427 25.095 1.00 52.66 75 ASP A O 1
ATOM 507 N N . GLU A 1 76 ? -15.412 -19.240 26.578 1.00 52.78 76 GLU A N 1
ATOM 508 C CA . GLU A 1 76 ? -15.707 -17.827 26.287 1.00 52.78 76 GLU A CA 1
ATOM 509 C C . GLU A 1 76 ? -14.463 -16.938 26.489 1.00 52.78 76 GLU A C 1
ATOM 511 O O . GLU A 1 76 ? -14.323 -15.911 25.834 1.00 52.78 76 GLU A O 1
ATOM 516 N N . SER A 1 77 ? -13.493 -17.394 27.287 1.00 50.47 77 SER A N 1
ATOM 517 C CA . SER A 1 77 ? -12.187 -16.763 27.517 1.00 50.47 77 SER A CA 1
ATOM 518 C C . SER A 1 77 ? -11.192 -16.837 26.345 1.00 50.47 77 SER A C 1
ATOM 520 O O . SER A 1 77 ? -10.126 -16.222 26.411 1.00 50.47 77 SER A O 1
ATOM 522 N N . LEU A 1 78 ? -11.487 -17.575 25.270 1.00 53.44 78 LEU A N 1
ATOM 523 C CA . LEU A 1 78 ? -10.689 -17.548 24.033 1.00 53.44 78 LEU A CA 1
ATOM 524 C C . LEU A 1 78 ? -11.160 -16.461 23.056 1.00 53.44 78 LEU A C 1
ATOM 526 O O . LEU A 1 78 ? -10.433 -16.124 22.125 1.00 53.44 78 LEU A O 1
ATOM 530 N N . LEU A 1 79 ? -12.359 -15.907 23.263 1.00 51.38 79 LEU A N 1
ATOM 531 C CA . LEU A 1 79 ? -12.911 -1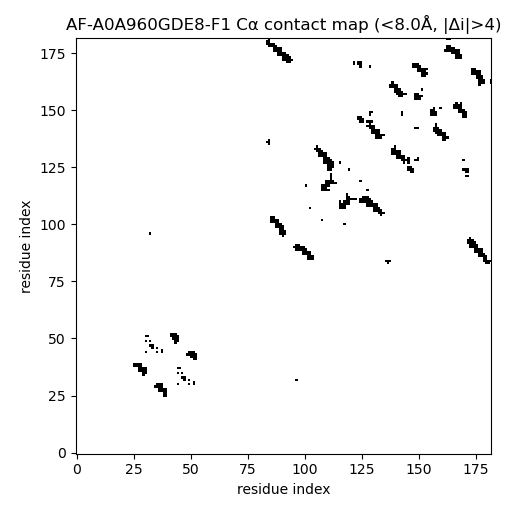4.834 22.430 1.00 51.38 79 LEU A CA 1
ATOM 532 C C . LEU A 1 79 ? -12.365 -13.447 22.817 1.00 51.38 79 LEU A C 1
ATOM 534 O O . LEU A 1 79 ? -12.440 -12.529 22.008 1.00 51.38 79 LEU A O 1
ATOM 538 N N . ASP A 1 80 ? -11.744 -13.330 23.995 1.00 49.72 80 ASP A N 1
ATOM 539 C CA . ASP A 1 80 ? -11.002 -12.151 24.477 1.00 49.72 80 ASP A CA 1
ATOM 540 C C . ASP A 1 80 ? -9.524 -12.116 24.016 1.00 49.72 80 ASP A C 1
ATOM 542 O O . ASP A 1 80 ? -8.764 -11.249 24.440 1.00 49.72 80 ASP A O 1
ATOM 546 N N . GLN A 1 81 ? -9.073 -13.060 23.175 1.00 53.53 81 GLN A N 1
ATOM 547 C CA . GLN A 1 81 ? -7.655 -13.174 22.774 1.00 53.53 81 GLN A CA 1
ATOM 548 C C . GLN A 1 81 ? -7.310 -12.561 21.416 1.00 53.53 81 GLN A C 1
ATOM 550 O O . GLN A 1 81 ? -6.159 -12.639 20.989 1.00 53.53 81 GLN A O 1
ATOM 555 N N . PHE A 1 82 ? -8.270 -11.934 20.742 1.00 47.97 82 PHE A N 1
ATOM 556 C CA . PHE A 1 82 ? -7.945 -11.052 19.630 1.00 47.97 82 PHE A CA 1
ATOM 557 C C . PHE A 1 82 ? -7.746 -9.658 20.201 1.00 47.97 82 PHE A C 1
ATOM 559 O O . PHE A 1 82 ? -8.715 -9.022 20.616 1.00 47.97 82 PHE A O 1
ATOM 566 N N . ASP A 1 83 ? -6.496 -9.194 20.252 1.00 59.97 83 ASP A N 1
ATOM 567 C CA . ASP A 1 83 ? -6.215 -7.809 20.612 1.00 59.97 83 ASP A CA 1
ATOM 568 C C . ASP A 1 83 ? -7.034 -6.901 19.672 1.00 59.97 83 ASP A C 1
ATOM 570 O O . ASP A 1 83 ? -6.807 -6.931 18.453 1.00 59.97 83 ASP A O 1
ATOM 574 N N . PRO A 1 84 ? -7.997 -6.102 20.180 1.00 59.44 84 PRO A N 1
ATOM 575 C CA . PRO A 1 84 ? -8.736 -5.165 19.343 1.00 59.44 84 PRO A CA 1
ATOM 576 C C . PRO A 1 84 ? -7.719 -4.293 18.607 1.00 59.44 84 PRO A C 1
ATOM 578 O O . PRO A 1 84 ? -6.790 -3.763 19.219 1.00 59.44 84 PRO A O 1
ATOM 581 N N . GLY A 1 85 ? -7.824 -4.222 17.279 1.00 63.34 85 GLY A N 1
ATOM 582 C CA . GLY A 1 85 ? -6.828 -3.577 16.419 1.00 63.34 85 GLY A CA 1
ATOM 583 C C . GLY A 1 85 ? -5.842 -4.507 15.708 1.00 63.34 85 GLY A C 1
ATOM 584 O O . GLY A 1 85 ? -4.929 -3.998 15.048 1.00 63.34 85 GLY A O 1
ATOM 585 N N . GLU A 1 86 ? -6.021 -5.830 15.781 1.00 80.38 86 GLU A N 1
ATOM 586 C CA . GLU A 1 86 ? -5.453 -6.728 14.773 1.00 80.38 86 GLU A CA 1
ATOM 587 C C . GLU A 1 86 ? -6.013 -6.352 13.397 1.00 80.38 86 GLU A C 1
ATOM 589 O O . GLU A 1 86 ? -7.226 -6.255 13.183 1.00 80.38 86 GLU A O 1
ATOM 594 N N . ALA A 1 87 ? -5.108 -6.078 12.466 1.00 88.19 87 ALA A N 1
ATOM 595 C CA . ALA A 1 87 ? -5.453 -5.662 11.124 1.00 88.19 87 ALA A CA 1
ATOM 596 C C . ALA A 1 87 ? -4.678 -6.483 10.101 1.00 88.19 87 ALA A C 1
ATOM 598 O O . ALA A 1 87 ? -3.621 -7.041 10.384 1.00 88.19 87 ALA A O 1
ATOM 599 N N . VAL A 1 88 ? -5.215 -6.568 8.893 1.00 92.12 88 VAL A N 1
ATOM 600 C CA . VAL A 1 88 ? -4.644 -7.332 7.795 1.00 92.12 88 VAL A CA 1
ATOM 601 C C . VAL A 1 88 ? -4.716 -6.522 6.511 1.00 92.12 88 VAL A C 1
ATOM 603 O O . VAL A 1 88 ? -5.737 -5.917 6.181 1.00 92.12 88 VAL A O 1
ATOM 606 N N . LEU A 1 89 ? -3.623 -6.540 5.754 1.00 92.81 89 LEU A N 1
ATOM 607 C CA . LEU A 1 89 ? -3.612 -6.094 4.367 1.00 92.81 89 LEU A CA 1
ATOM 608 C C . LEU A 1 89 ? -3.710 -7.298 3.442 1.00 92.81 89 LEU A C 1
ATOM 610 O O . LEU A 1 89 ? -2.838 -8.165 3.425 1.00 92.81 89 LEU A O 1
ATOM 614 N N . VAL A 1 90 ? -4.763 -7.333 2.634 1.00 93.62 90 VAL A N 1
ATOM 615 C CA . VAL A 1 90 ? -4.997 -8.399 1.658 1.00 93.62 90 VAL A CA 1
ATOM 616 C C . VAL A 1 90 ? -4.674 -7.888 0.266 1.00 93.62 90 VAL A C 1
ATOM 618 O O . VAL A 1 90 ? -5.223 -6.877 -0.164 1.00 93.62 90 VAL A O 1
ATOM 621 N N . VAL A 1 91 ? -3.821 -8.588 -0.481 1.00 92.88 91 VAL A N 1
ATOM 622 C CA . VAL A 1 91 ? -3.509 -8.225 -1.869 1.00 92.88 91 VAL A CA 1
ATOM 623 C C . VAL A 1 91 ? -4.719 -8.509 -2.756 1.00 92.88 91 VAL A C 1
ATOM 625 O O . VAL A 1 91 ? -5.007 -9.653 -3.105 1.00 92.88 91 VAL A O 1
ATOM 628 N N . HIS A 1 92 ? -5.414 -7.457 -3.169 1.00 90.94 92 HIS A N 1
ATOM 629 C CA . HIS A 1 92 ? -6.541 -7.529 -4.092 1.00 90.94 92 HIS A CA 1
ATOM 630 C C . HIS A 1 92 ? -6.092 -7.560 -5.560 1.00 90.94 92 HIS A C 1
ATOM 632 O O . HIS A 1 92 ? -6.700 -8.241 -6.384 1.00 90.94 92 HIS A O 1
ATOM 638 N N . ARG A 1 93 ? -5.014 -6.849 -5.914 1.00 88.19 93 ARG A N 1
ATOM 639 C CA . ARG A 1 93 ? -4.409 -6.894 -7.256 1.00 88.19 93 ARG A CA 1
ATOM 640 C C . ARG A 1 93 ? -2.893 -6.745 -7.158 1.00 88.19 93 ARG A C 1
ATOM 642 O O . ARG A 1 93 ? -2.403 -5.953 -6.362 1.00 88.19 93 ARG A O 1
ATOM 649 N N . GLY A 1 94 ? -2.171 -7.455 -8.015 1.00 86.62 94 GLY A N 1
ATOM 650 C CA . GLY A 1 94 ? -0.714 -7.430 -8.083 1.00 86.62 94 GLY A CA 1
ATOM 651 C C . GLY A 1 94 ? -0.147 -8.846 -8.038 1.00 86.62 94 GLY A C 1
ATOM 652 O O . GLY A 1 94 ? -0.909 -9.816 -7.986 1.00 86.62 94 GLY A O 1
ATOM 653 N N . PRO A 1 95 ? 1.182 -8.991 -8.078 1.00 79.44 95 PRO A N 1
ATOM 654 C CA . PRO A 1 95 ? 1.806 -10.263 -7.762 1.00 79.44 95 PRO A CA 1
ATOM 655 C C . PRO A 1 95 ? 1.472 -10.610 -6.305 1.00 79.44 95 PRO A C 1
ATOM 657 O O . PRO A 1 95 ? 1.301 -9.722 -5.470 1.00 79.44 95 PRO A O 1
ATOM 660 N N . ASN A 1 96 ? 1.325 -11.902 -6.022 1.00 81.06 96 ASN A N 1
ATOM 661 C CA . ASN A 1 96 ? 0.829 -12.413 -4.740 1.00 81.06 96 ASN A CA 1
ATOM 662 C C . ASN A 1 96 ? -0.639 -12.051 -4.438 1.00 81.06 96 ASN A C 1
ATOM 664 O O . ASN A 1 96 ? -0.995 -11.868 -3.278 1.00 81.06 96 ASN A O 1
ATOM 668 N N . GLN A 1 97 ? -1.508 -11.950 -5.453 1.00 86.00 97 GLN A N 1
ATOM 669 C CA . GLN A 1 97 ? -2.952 -11.790 -5.232 1.00 86.00 97 GLN A CA 1
ATOM 670 C C . GLN A 1 97 ? -3.486 -12.854 -4.256 1.00 86.00 97 GLN A C 1
ATOM 672 O O . GLN A 1 97 ? -3.188 -14.038 -4.388 1.00 86.00 97 GLN A O 1
ATOM 677 N N . GLY A 1 98 ? -4.271 -12.414 -3.272 1.00 82.38 98 GLY A N 1
ATOM 678 C CA . GLY A 1 98 ? -4.796 -13.251 -2.195 1.00 82.38 98 GLY A CA 1
ATOM 679 C C . GLY A 1 98 ? -3.863 -13.408 -0.991 1.00 82.38 98 GLY A C 1
ATOM 680 O O . GLY A 1 98 ? -4.321 -13.889 0.047 1.00 82.38 98 GLY A O 1
ATOM 681 N N . ALA A 1 99 ? -2.599 -12.975 -1.081 1.00 88.19 99 ALA A N 1
ATOM 682 C CA . ALA A 1 99 ? -1.708 -12.937 0.072 1.00 88.19 99 ALA A CA 1
ATOM 683 C C . ALA A 1 99 ? -2.240 -11.979 1.141 1.00 88.19 99 ALA A C 1
ATOM 685 O O . ALA A 1 99 ? -2.884 -10.969 0.839 1.00 88.19 99 ALA A O 1
ATOM 686 N N . ARG A 1 100 ? -1.964 -12.325 2.395 1.00 90.94 100 ARG A N 1
ATOM 687 C CA . ARG A 1 100 ? -2.421 -11.606 3.579 1.00 90.94 100 ARG A CA 1
ATOM 688 C C . ARG A 1 100 ? -1.198 -11.232 4.398 1.00 90.94 100 ARG A C 1
ATOM 690 O O . ARG A 1 100 ? -0.370 -12.093 4.675 1.00 90.94 100 ARG A O 1
ATOM 697 N N . PHE A 1 101 ? -1.095 -9.960 4.745 1.00 90.88 101 PHE A N 1
ATOM 698 C CA . PHE A 1 101 ? -0.056 -9.432 5.612 1.00 90.88 101 PHE A CA 1
ATOM 699 C C . PHE A 1 101 ? -0.707 -9.028 6.923 1.00 90.88 101 PHE A C 1
ATOM 701 O O . PHE A 1 101 ? -1.477 -8.067 6.959 1.00 90.88 101 PHE A O 1
ATOM 708 N N . GLU A 1 102 ? -0.430 -9.790 7.972 1.00 89.88 102 GLU A N 1
ATOM 709 C CA . GLU A 1 102 ? -0.858 -9.466 9.329 1.00 89.88 102 GLU A CA 1
ATOM 710 C C . GLU A 1 102 ? -0.107 -8.221 9.801 1.00 89.88 102 GLU A C 1
ATOM 712 O O . GLU A 1 102 ? 1.122 -8.132 9.708 1.00 89.88 102 GLU A O 1
ATOM 717 N N . LEU A 1 103 ? -0.858 -7.231 10.270 1.00 88.75 103 LEU A N 1
ATOM 718 C CA . LEU A 1 103 ? -0.313 -5.988 10.779 1.00 88.75 103 LEU A CA 1
ATOM 719 C C . LEU A 1 103 ? -0.034 -6.147 12.270 1.00 88.75 103 LEU A C 1
ATOM 721 O O . LEU A 1 103 ? -0.842 -5.793 13.127 1.00 88.75 103 LEU A O 1
ATOM 725 N N . LEU A 1 104 ? 1.123 -6.734 12.561 1.00 82.12 104 LEU A N 1
ATOM 726 C CA . LEU A 1 104 ? 1.578 -7.002 13.919 1.00 82.12 104 LEU A CA 1
ATOM 727 C C . LEU A 1 104 ? 2.433 -5.843 14.450 1.00 82.12 104 LEU A C 1
ATOM 729 O O . LEU A 1 104 ? 3.321 -5.339 13.764 1.00 82.12 104 LEU A O 1
ATOM 733 N N . GLY A 1 105 ? 2.209 -5.452 15.705 1.00 80.88 105 GLY A N 1
ATOM 734 C CA . GLY A 1 105 ? 2.994 -4.416 16.382 1.00 80.88 105 GLY A CA 1
ATOM 735 C C . GLY A 1 105 ? 2.508 -2.981 16.140 1.00 80.88 105 GLY A C 1
ATOM 736 O O . GLY A 1 105 ? 1.353 -2.744 15.796 1.00 80.88 105 GLY A O 1
ATOM 737 N N . GLY A 1 106 ? 3.388 -2.009 16.412 1.00 80.94 106 GLY A N 1
ATOM 738 C CA . GLY A 1 106 ? 3.056 -0.576 16.392 1.00 80.94 106 GLY A CA 1
ATOM 739 C C . GLY A 1 106 ? 3.494 0.183 15.136 1.00 80.94 106 GLY A C 1
ATOM 740 O O . GLY A 1 106 ? 2.899 1.207 14.811 1.00 80.94 106 GLY A O 1
ATOM 741 N N . GLU A 1 107 ? 4.513 -0.299 14.422 1.00 89.88 107 GLU A N 1
ATOM 742 C CA . GLU A 1 107 ? 5.004 0.309 13.183 1.00 89.88 107 GLU A CA 1
ATOM 743 C C . GLU A 1 107 ? 5.469 -0.775 12.206 1.00 89.88 107 GLU A C 1
ATOM 745 O O . GLU A 1 107 ? 6.212 -1.684 12.576 1.00 89.88 107 GLU A O 1
ATOM 750 N N . LEU A 1 108 ? 5.037 -0.664 10.950 1.00 93.44 108 LEU A N 1
ATOM 751 C CA . LEU A 1 108 ? 5.379 -1.579 9.869 1.00 93.44 108 LEU A CA 1
ATOM 752 C C . LEU A 1 108 ? 5.832 -0.795 8.648 1.00 93.44 108 LEU A C 1
ATOM 754 O O . LEU A 1 108 ? 5.172 0.137 8.201 1.00 93.44 108 LEU A O 1
ATOM 758 N N . SER A 1 109 ? 6.951 -1.200 8.071 1.00 94.56 109 SER A N 1
ATOM 759 C CA . SER A 1 109 ? 7.483 -0.604 6.849 1.00 94.56 109 SER A CA 1
ATOM 760 C C . SER A 1 109 ? 7.024 -1.370 5.608 1.00 94.56 109 SER A C 1
ATOM 762 O O . SER A 1 109 ? 7.024 -2.601 5.583 1.00 94.56 109 SER A O 1
ATOM 764 N N . ILE A 1 110 ? 6.661 -0.634 4.557 1.00 95.44 110 ILE A N 1
ATOM 765 C CA . ILE A 1 110 ? 6.270 -1.164 3.250 1.00 95.44 110 ILE A CA 1
ATOM 766 C C . ILE A 1 110 ? 7.256 -0.661 2.199 1.00 95.44 110 ILE A C 1
ATOM 768 O O . ILE A 1 110 ? 7.499 0.547 2.062 1.00 95.44 110 ILE A O 1
ATOM 772 N N . GLY A 1 111 ? 7.802 -1.577 1.405 1.00 95.06 111 GLY A N 1
ATOM 773 C CA . GLY A 1 111 ? 8.704 -1.192 0.334 1.00 95.06 111 GLY A CA 1
ATOM 774 C C . GLY A 1 111 ? 9.370 -2.353 -0.384 1.00 95.06 111 GLY A C 1
ATOM 775 O O . GLY A 1 111 ? 9.164 -3.524 -0.085 1.00 95.06 111 GLY A O 1
ATOM 776 N N . ARG A 1 112 ? 10.209 -1.985 -1.348 1.00 94.94 112 ARG A N 1
ATOM 777 C CA . ARG A 1 112 ? 11.071 -2.884 -2.125 1.00 94.94 112 ARG A CA 1
ATOM 778 C C . ARG A 1 112 ? 12.352 -3.280 -1.376 1.00 94.94 112 ARG A C 1
ATOM 780 O O . ARG A 1 112 ? 13.155 -4.046 -1.897 1.00 94.94 112 ARG A O 1
ATOM 787 N N . SER A 1 113 ? 12.626 -2.725 -0.195 1.00 93.19 113 SER A N 1
ATOM 788 C CA . SER A 1 113 ? 13.788 -3.177 0.577 1.00 93.19 113 SER A CA 1
ATOM 789 C C . SER A 1 113 ? 13.503 -4.557 1.174 1.00 93.19 113 SER A C 1
ATOM 791 O O . SER A 1 113 ? 12.437 -4.720 1.764 1.00 93.19 113 SER A O 1
ATOM 793 N N . PRO A 1 114 ? 14.432 -5.528 1.114 1.00 91.00 114 PRO A N 1
ATOM 794 C CA . PRO A 1 114 ? 14.271 -6.800 1.827 1.00 91.00 114 PRO A CA 1
ATOM 795 C C . PRO A 1 114 ? 14.211 -6.620 3.355 1.00 91.00 114 PRO A C 1
ATOM 797 O O . PRO A 1 114 ? 13.815 -7.532 4.068 1.00 91.00 114 PRO A O 1
ATOM 800 N N . GLU A 1 115 ? 14.598 -5.444 3.856 1.00 89.25 115 GLU A N 1
ATOM 801 C CA . GLU A 1 115 ? 14.494 -5.056 5.266 1.00 89.25 115 GLU A CA 1
ATOM 802 C C . GLU A 1 115 ? 13.095 -4.537 5.647 1.00 89.25 115 GLU A C 1
ATOM 804 O O . GLU A 1 115 ? 12.843 -4.259 6.817 1.00 89.25 115 GLU A O 1
ATOM 809 N N . SER A 1 116 ? 12.188 -4.355 4.678 1.00 92.06 116 SER A N 1
ATOM 8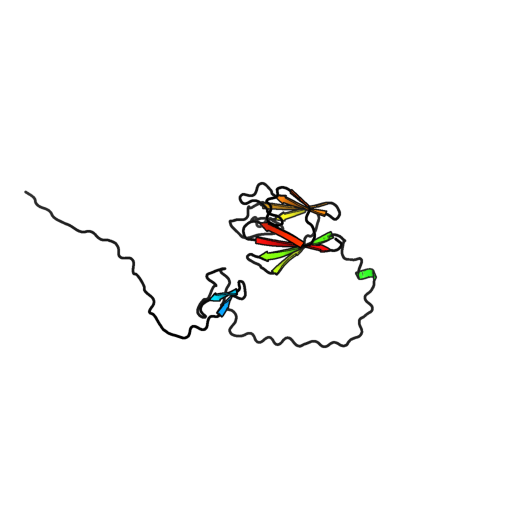10 C CA . SER A 1 116 ? 10.820 -3.909 4.945 1.00 92.06 116 SER A CA 1
ATOM 811 C C . SER A 1 116 ? 9.964 -5.042 5.510 1.00 92.06 116 SER A C 1
ATOM 813 O O . SER A 1 116 ? 10.044 -6.174 5.040 1.00 92.06 116 SER A O 1
ATOM 815 N N . ASN A 1 117 ? 9.095 -4.731 6.478 1.00 92.69 117 ASN A N 1
ATOM 816 C CA . ASN A 1 117 ? 8.183 -5.721 7.065 1.00 92.69 117 ASN A CA 1
ATOM 817 C C . ASN A 1 117 ? 7.229 -6.299 6.011 1.00 92.69 117 ASN A C 1
ATOM 819 O O . ASN A 1 117 ? 6.988 -7.502 5.973 1.00 92.69 117 ASN A O 1
ATOM 823 N N . ILE A 1 118 ? 6.717 -5.435 5.132 1.00 91.81 118 ILE A N 1
ATOM 824 C CA . ILE A 1 118 ? 5.940 -5.813 3.954 1.00 91.81 118 ILE A CA 1
ATOM 825 C C . ILE A 1 118 ? 6.827 -5.582 2.731 1.00 91.81 118 ILE A C 1
ATOM 827 O O . ILE A 1 118 ? 6.928 -4.469 2.201 1.00 91.81 118 ILE A O 1
ATOM 831 N N . PHE A 1 119 ? 7.497 -6.653 2.311 1.00 93.31 119 PHE A N 1
ATOM 832 C CA . PHE A 1 119 ? 8.376 -6.652 1.149 1.00 93.31 119 PHE A CA 1
ATOM 833 C C . PHE A 1 119 ? 7.580 -6.790 -0.152 1.00 93.31 119 PHE A C 1
ATOM 835 O O . PHE A 1 119 ? 6.873 -7.775 -0.375 1.00 93.31 119 PHE A O 1
ATOM 842 N N . LEU A 1 120 ? 7.729 -5.800 -1.029 1.00 92.12 120 LEU A N 1
ATOM 843 C CA . LEU A 1 120 ? 7.096 -5.741 -2.341 1.00 92.12 120 LEU A CA 1
ATOM 844 C C . LEU A 1 120 ? 8.172 -5.726 -3.429 1.00 92.12 120 LEU A C 1
ATOM 846 O O . LEU A 1 120 ? 8.791 -4.693 -3.689 1.00 92.12 120 LEU A O 1
ATOM 850 N N . ASP A 1 121 ? 8.370 -6.865 -4.091 1.00 91.00 121 ASP A N 1
ATOM 851 C CA . ASP A 1 121 ? 9.369 -7.009 -5.154 1.00 91.00 121 ASP A CA 1
ATOM 852 C C . ASP A 1 121 ? 8.865 -6.404 -6.469 1.00 91.00 121 ASP A C 1
ATOM 854 O O . ASP A 1 121 ? 8.294 -7.076 -7.333 1.00 91.00 121 ASP A O 1
ATOM 858 N N . ASP A 1 122 ? 8.961 -5.082 -6.586 1.00 92.19 122 ASP A N 1
ATOM 859 C CA . ASP A 1 122 ? 8.650 -4.391 -7.828 1.00 92.19 122 ASP A CA 1
ATOM 860 C C . ASP A 1 122 ? 9.410 -3.073 -7.996 1.00 92.19 122 ASP A C 1
ATOM 862 O O . ASP A 1 122 ? 9.670 -2.331 -7.046 1.00 92.19 122 ASP A O 1
ATOM 866 N N . VAL A 1 123 ? 9.727 -2.745 -9.251 1.00 89.75 123 VAL A N 1
ATOM 867 C CA . VAL A 1 123 ? 10.453 -1.521 -9.608 1.00 89.75 123 VAL A CA 1
ATOM 868 C C . VAL A 1 123 ? 9.626 -0.250 -9.387 1.00 89.75 123 VAL A C 1
ATOM 870 O O . VAL A 1 123 ? 10.208 0.796 -9.106 1.00 89.75 123 VAL A O 1
ATOM 873 N N . THR A 1 124 ? 8.291 -0.332 -9.459 1.00 91.38 124 THR A N 1
ATOM 874 C CA . THR A 1 124 ? 7.384 0.800 -9.193 1.00 91.38 124 THR A CA 1
ATOM 875 C C . THR A 1 124 ? 7.227 1.092 -7.698 1.00 91.38 124 THR A C 1
ATOM 877 O O . THR A 1 124 ? 6.626 2.100 -7.327 1.00 91.38 124 THR A O 1
ATOM 880 N N . VAL A 1 125 ? 7.795 0.256 -6.827 1.00 94.44 125 VAL A N 1
ATOM 881 C CA . VAL A 1 125 ? 7.810 0.469 -5.380 1.00 94.44 125 VAL A CA 1
ATOM 882 C C . VAL A 1 125 ? 9.178 1.015 -4.956 1.00 94.44 125 VAL A C 1
ATOM 884 O O . VAL A 1 125 ? 10.237 0.577 -5.414 1.00 94.44 125 VAL A O 1
ATOM 887 N N . SER A 1 126 ? 9.165 2.006 -4.065 1.00 93.50 126 SER A N 1
ATOM 888 C CA . SER A 1 126 ? 10.388 2.596 -3.505 1.00 93.50 126 SER A CA 1
ATOM 889 C C . SER A 1 126 ? 10.983 1.652 -2.462 1.00 93.50 126 SER A C 1
ATOM 891 O O . SER A 1 126 ? 10.265 0.878 -1.836 1.00 93.50 126 SER A O 1
ATOM 893 N N . ARG A 1 127 ? 12.298 1.727 -2.220 1.00 93.56 127 ARG A N 1
ATOM 894 C CA . ARG A 1 127 ? 12.947 0.919 -1.164 1.00 93.56 127 ARG A CA 1
ATOM 895 C C . ARG A 1 127 ? 12.293 1.138 0.203 1.00 93.56 127 ARG A C 1
ATOM 897 O O . ARG A 1 127 ? 11.969 0.173 0.876 1.00 93.56 127 ARG A O 1
ATOM 904 N N . ARG A 1 128 ? 12.070 2.404 0.556 1.00 94.06 128 ARG A N 1
ATOM 905 C CA . ARG A 1 128 ? 11.219 2.849 1.662 1.00 94.06 128 ARG A CA 1
ATOM 906 C C . ARG A 1 128 ? 10.065 3.599 1.012 1.00 94.06 128 ARG A C 1
ATOM 908 O O . ARG A 1 128 ? 10.307 4.666 0.461 1.00 94.06 128 ARG A O 1
ATOM 915 N N . HIS A 1 129 ? 8.891 2.983 0.918 1.00 95.69 129 HIS A N 1
ATOM 916 C CA . HIS A 1 129 ? 7.768 3.566 0.180 1.00 95.69 129 HIS A CA 1
ATOM 917 C C . HIS A 1 129 ? 6.751 4.169 1.137 1.00 95.69 129 HIS A C 1
ATOM 919 O O . HIS A 1 129 ? 6.504 5.366 1.082 1.00 95.69 129 HIS A O 1
ATOM 925 N N . ALA A 1 130 ? 6.227 3.356 2.049 1.00 96.75 130 ALA A N 1
ATOM 926 C CA . ALA A 1 130 ? 5.273 3.793 3.053 1.00 96.75 130 ALA A CA 1
ATOM 927 C C . ALA A 1 130 ? 5.579 3.135 4.403 1.00 96.75 130 ALA A C 1
ATOM 929 O O . ALA A 1 130 ? 6.292 2.132 4.469 1.00 96.75 130 ALA A O 1
ATOM 930 N N . SER A 1 131 ? 5.039 3.687 5.481 1.00 95.69 131 SER A N 1
ATOM 931 C CA . SER A 1 131 ? 4.918 2.987 6.756 1.00 95.69 131 SER A CA 1
ATOM 932 C C . SER A 1 131 ? 3.477 3.008 7.233 1.00 95.69 131 SER A C 1
ATOM 934 O O . SER A 1 131 ? 2.705 3.907 6.909 1.00 95.69 131 SER A O 1
ATOM 936 N N . LEU A 1 132 ? 3.119 1.983 7.987 1.00 94.88 132 LEU A N 1
ATOM 937 C CA . LEU A 1 132 ? 1.885 1.889 8.737 1.00 94.88 132 LEU A CA 1
ATOM 938 C C . LEU A 1 132 ? 2.227 2.061 10.201 1.00 94.88 132 LEU A C 1
ATOM 940 O O . LEU A 1 132 ? 3.090 1.354 10.713 1.00 94.88 132 LEU A O 1
ATOM 944 N N . GLN A 1 133 ? 1.543 2.974 10.868 1.00 93.94 133 GLN A N 1
ATOM 945 C CA . GLN A 1 133 ? 1.699 3.190 12.293 1.00 93.94 133 GLN A CA 1
ATOM 946 C C . GLN A 1 133 ? 0.355 3.025 12.979 1.00 93.94 133 GLN A C 1
ATOM 948 O O . GLN A 1 133 ? -0.646 3.602 12.554 1.00 93.94 133 GLN A O 1
ATOM 953 N N . ARG A 1 134 ? 0.342 2.252 14.059 1.00 90.12 134 ARG A N 1
ATOM 954 C CA . ARG A 1 134 ? -0.834 2.066 14.896 1.00 90.12 134 ARG A CA 1
ATOM 955 C C . ARG A 1 134 ? -0.808 3.068 16.045 1.00 90.12 134 ARG A C 1
ATOM 957 O O . ARG A 1 134 ? 0.115 3.071 16.855 1.00 90.12 134 ARG A O 1
ATOM 964 N N . THR A 1 135 ? -1.842 3.900 16.131 1.00 88.50 135 THR A N 1
ATOM 965 C CA . THR A 1 135 ? -2.090 4.798 17.267 1.00 88.50 135 THR A CA 1
ATOM 966 C C . THR A 1 135 ? -3.409 4.407 17.922 1.00 88.50 135 THR A C 1
ATOM 968 O O . THR A 1 135 ? -4.481 4.735 17.418 1.00 88.50 135 THR A O 1
ATOM 971 N N . GLY A 1 136 ? -3.341 3.678 19.039 1.00 85.62 136 GLY A N 1
ATOM 972 C CA . GLY A 1 136 ? -4.531 3.114 19.682 1.00 85.62 136 GLY A CA 1
ATOM 973 C C . GLY A 1 136 ? -5.193 2.056 18.793 1.00 85.62 136 GLY A C 1
ATOM 974 O O . GLY A 1 136 ? -4.592 1.017 18.516 1.00 85.62 136 GLY A O 1
ATOM 975 N N . GLU A 1 137 ? -6.411 2.335 18.337 1.00 83.88 137 GLU A N 1
ATOM 976 C CA . GLU A 1 137 ? -7.178 1.486 17.412 1.00 83.88 137 GLU A CA 1
ATOM 977 C C . GLU A 1 137 ? -7.124 1.990 15.964 1.00 83.88 137 GLU A C 1
ATOM 979 O O . GLU A 1 137 ? -7.711 1.378 15.084 1.00 83.88 137 GLU A O 1
ATOM 984 N N . THR A 1 138 ? -6.417 3.086 15.686 1.00 88.56 138 THR A N 1
ATOM 985 C CA . THR A 1 138 ? -6.333 3.641 14.332 1.00 88.56 138 THR A CA 1
ATOM 986 C C . THR A 1 138 ? -5.011 3.262 13.686 1.00 88.56 138 THR A C 1
ATOM 988 O O . THR A 1 138 ? -3.938 3.531 14.235 1.00 88.56 138 THR A O 1
ATOM 991 N N . TRP A 1 139 ? -5.079 2.687 12.488 1.00 92.50 139 TRP A N 1
ATOM 992 C CA . TRP A 1 139 ? -3.921 2.493 11.624 1.00 92.50 139 TRP A CA 1
ATOM 993 C C . TRP A 1 139 ? -3.778 3.668 10.668 1.00 92.50 139 TRP A C 1
ATOM 995 O O . TRP A 1 139 ? -4.724 4.033 9.982 1.00 92.50 139 TRP A O 1
ATOM 1005 N N . THR A 1 140 ? -2.586 4.242 10.586 1.00 95.19 140 THR A N 1
ATOM 1006 C CA . THR A 1 140 ? -2.292 5.357 9.687 1.00 95.19 140 THR A CA 1
ATOM 1007 C C . THR A 1 140 ? -1.206 4.950 8.711 1.00 95.19 140 THR A C 1
ATOM 1009 O O . THR A 1 140 ? -0.129 4.527 9.128 1.00 95.19 140 THR A O 1
ATOM 1012 N N . ILE A 1 141 ? -1.466 5.107 7.414 1.00 96.31 141 ILE A N 1
ATOM 1013 C CA . ILE A 1 141 ? -0.451 4.965 6.372 1.00 96.31 141 ILE A CA 1
ATOM 1014 C C . ILE A 1 141 ? 0.220 6.311 6.101 1.00 96.31 141 ILE A C 1
ATOM 1016 O O . ILE A 1 141 ? -0.459 7.325 5.951 1.00 96.31 141 ILE A O 1
ATOM 1020 N N . THR A 1 142 ? 1.550 6.320 6.040 1.00 97.12 142 THR A N 1
ATOM 1021 C CA . THR A 1 142 ? 2.370 7.494 5.719 1.00 97.12 142 THR A CA 1
ATOM 1022 C C . THR A 1 142 ? 3.287 7.180 4.543 1.00 97.12 142 THR A C 1
ATOM 1024 O O . THR A 1 142 ? 4.036 6.205 4.594 1.00 97.12 142 THR A O 1
ATOM 1027 N N . ASP A 1 143 ? 3.237 7.994 3.491 1.00 96.69 143 ASP A N 1
ATOM 1028 C CA . ASP A 1 143 ? 4.148 7.921 2.345 1.00 96.69 143 ASP A CA 1
ATOM 1029 C C . ASP A 1 143 ? 5.489 8.585 2.692 1.00 96.69 143 ASP A C 1
ATOM 1031 O O . ASP A 1 143 ? 5.527 9.695 3.218 1.00 96.69 143 ASP A O 1
ATOM 1035 N N . HIS A 1 144 ? 6.605 7.920 2.385 1.00 94.25 144 HIS A N 1
ATOM 1036 C CA . HIS A 1 144 ? 7.961 8.442 2.610 1.00 94.25 144 HIS A CA 1
ATOM 1037 C C . HIS A 1 144 ? 8.541 9.018 1.318 1.00 94.25 144 HIS A C 1
ATOM 1039 O O . HIS A 1 144 ? 9.582 8.561 0.842 1.00 94.25 144 HIS A O 1
ATOM 1045 N N . GLU A 1 145 ? 7.830 9.983 0.731 1.00 92.12 145 GLU A N 1
ATOM 1046 C CA . GLU A 1 145 ? 8.203 10.657 -0.522 1.00 92.12 145 GLU A CA 1
ATOM 1047 C C . GLU A 1 145 ? 8.501 9.659 -1.647 1.00 92.12 145 GLU A C 1
ATOM 1049 O O . GLU A 1 145 ? 9.534 9.689 -2.328 1.00 92.12 145 GLU A O 1
ATOM 1054 N N . SER A 1 146 ? 7.593 8.703 -1.818 1.00 91.81 146 SER A N 1
ATOM 1055 C CA . SER A 1 146 ? 7.789 7.658 -2.801 1.00 91.81 146 SER A CA 1
ATOM 1056 C C . SER A 1 146 ? 7.676 8.202 -4.229 1.00 91.81 146 SER A C 1
ATOM 1058 O O . SER A 1 146 ? 6.915 9.127 -4.516 1.00 91.81 146 SER A O 1
ATOM 1060 N N . LEU A 1 147 ? 8.417 7.596 -5.167 1.00 91.19 147 LEU A N 1
ATOM 1061 C CA . LEU A 1 147 ? 8.504 8.090 -6.547 1.00 91.19 147 LEU A CA 1
ATOM 1062 C C . LEU A 1 147 ? 7.137 8.126 -7.247 1.00 91.19 147 LEU A C 1
ATOM 1064 O O . LEU A 1 147 ? 6.850 9.054 -7.996 1.00 91.19 147 LEU A O 1
ATOM 1068 N N . ASN A 1 148 ? 6.311 7.106 -7.007 1.00 92.44 148 ASN A N 1
ATOM 1069 C CA . ASN A 1 148 ? 4.992 6.970 -7.626 1.00 92.44 148 ASN A CA 1
ATOM 1070 C C . ASN A 1 148 ? 3.850 7.428 -6.708 1.00 92.44 148 ASN A C 1
ATOM 1072 O O . ASN A 1 148 ? 2.730 7.574 -7.183 1.00 92.44 148 ASN A O 1
ATOM 1076 N N . GLY A 1 149 ? 4.124 7.686 -5.427 1.00 94.00 149 GLY A N 1
ATOM 1077 C CA . GLY A 1 149 ? 3.120 8.009 -4.419 1.00 94.00 149 GLY A CA 1
ATOM 1078 C C . GLY A 1 149 ? 2.339 6.798 -3.903 1.00 94.00 149 GLY A C 1
ATOM 1079 O O . GLY A 1 149 ? 2.219 5.763 -4.567 1.00 94.00 149 GLY A O 1
ATOM 1080 N N . THR A 1 150 ? 1.746 6.990 -2.727 1.00 96.44 150 THR A N 1
ATOM 1081 C CA . THR A 1 150 ? 0.760 6.093 -2.121 1.00 96.44 150 THR A CA 1
ATOM 1082 C C . THR A 1 150 ? -0.650 6.621 -2.384 1.00 96.44 150 THR A C 1
ATOM 1084 O O . THR A 1 150 ? -0.905 7.826 -2.301 1.00 96.44 150 THR A O 1
ATOM 1087 N N . TYR A 1 151 ? -1.586 5.726 -2.701 1.00 96.62 151 TYR A N 1
ATOM 1088 C CA . TYR A 1 151 ? -2.977 6.084 -2.977 1.00 96.62 151 TYR A CA 1
ATOM 1089 C C . TYR A 1 151 ? -3.926 5.323 -2.057 1.00 96.62 151 TYR A C 1
ATOM 1091 O O . TYR A 1 151 ? -3.783 4.115 -1.900 1.00 96.62 151 TYR A O 1
ATOM 1099 N N . VAL A 1 152 ? -4.937 5.995 -1.516 1.00 96.94 152 VAL A N 1
ATOM 1100 C CA . VAL A 1 152 ? -6.041 5.359 -0.787 1.00 96.94 152 VAL A CA 1
ATOM 1101 C C . VAL A 1 152 ? -7.352 5.732 -1.464 1.00 96.94 152 VAL A C 1
ATOM 1103 O O . VAL A 1 152 ? -7.615 6.904 -1.733 1.00 96.94 152 VAL A O 1
ATOM 1106 N N . ASN A 1 153 ? -8.154 4.728 -1.820 1.00 94.88 153 ASN A N 1
ATOM 1107 C CA . ASN A 1 153 ? -9.422 4.901 -2.535 1.00 94.88 153 ASN A CA 1
ATOM 1108 C C . ASN A 1 153 ? -9.287 5.776 -3.800 1.00 94.88 153 ASN A C 1
ATOM 1110 O O . ASN A 1 153 ? -10.157 6.586 -4.104 1.00 94.88 153 ASN A O 1
ATOM 1114 N N . HIS A 1 154 ? -8.195 5.582 -4.551 1.00 93.06 154 HIS A N 1
ATOM 1115 C CA . HIS A 1 154 ? -7.813 6.330 -5.764 1.00 93.06 154 HIS A CA 1
ATOM 1116 C C . HIS A 1 154 ? -7.345 7.782 -5.551 1.00 93.06 154 HIS A C 1
ATOM 1118 O O . HIS A 1 154 ? -7.032 8.459 -6.528 1.00 93.06 154 HIS A O 1
ATOM 1124 N N . ASN A 1 155 ? -7.210 8.246 -4.308 1.00 95.31 155 ASN A N 1
ATOM 1125 C CA . ASN A 1 155 ? -6.662 9.566 -3.991 1.00 95.31 155 ASN A CA 1
ATOM 1126 C C . ASN A 1 155 ? -5.213 9.436 -3.521 1.00 95.31 155 ASN A C 1
ATOM 1128 O O . ASN A 1 155 ? -4.924 8.586 -2.682 1.00 95.31 155 ASN A O 1
ATOM 1132 N N . ARG A 1 156 ? -4.300 10.264 -4.046 1.00 95.19 156 ARG A N 1
ATOM 1133 C CA . ARG A 1 156 ? -2.911 10.307 -3.559 1.00 95.19 156 ARG A CA 1
ATOM 1134 C C . ARG A 1 156 ? -2.904 10.892 -2.149 1.00 95.19 156 ARG A C 1
ATOM 1136 O O . ARG A 1 156 ? -3.495 11.948 -1.935 1.00 95.19 156 ARG A O 1
ATOM 1143 N N . VAL A 1 157 ? -2.235 10.223 -1.219 1.00 95.75 157 VAL A N 1
ATOM 1144 C CA . VAL A 1 157 ? -2.161 10.634 0.186 1.00 95.75 157 VAL A CA 1
ATOM 1145 C C . VAL A 1 157 ? -0.717 10.614 0.664 1.00 95.75 157 VAL A C 1
ATOM 1147 O O . VAL A 1 157 ? 0.039 9.711 0.313 1.00 95.75 157 VAL A O 1
ATOM 1150 N N . ASP A 1 158 ? -0.353 11.597 1.483 1.00 95.06 158 ASP A N 1
ATOM 1151 C CA . ASP A 1 158 ? 0.928 11.594 2.196 1.00 95.06 158 ASP A CA 1
ATOM 1152 C C . ASP A 1 158 ? 0.761 10.990 3.601 1.00 95.06 158 ASP A C 1
ATOM 1154 O O . ASP A 1 158 ? 1.637 10.288 4.093 1.00 95.06 158 ASP A O 1
ATOM 1158 N N . ASN A 1 159 ? -0.401 11.207 4.226 1.00 95.19 159 ASN A N 1
ATOM 1159 C CA . ASN A 1 159 ? -0.809 10.587 5.482 1.00 95.19 159 ASN A CA 1
ATOM 1160 C C . ASN A 1 159 ? -2.320 10.310 5.446 1.00 95.19 159 ASN A C 1
ATOM 1162 O O . ASN A 1 159 ? -3.097 11.180 5.040 1.00 95.19 159 ASN A O 1
ATOM 1166 N N . HIS A 1 160 ? -2.742 9.106 5.835 1.00 96.69 160 HIS A N 1
ATOM 1167 C CA . HIS A 1 160 ? -4.153 8.733 5.859 1.00 96.69 160 HIS A CA 1
ATOM 1168 C C . HIS A 1 160 ? -4.464 7.719 6.961 1.00 96.69 160 HIS A C 1
ATOM 1170 O O . HIS A 1 160 ? -3.814 6.677 7.046 1.00 96.69 160 HIS A O 1
ATOM 1176 N N . ALA A 1 161 ? -5.479 8.008 7.775 1.00 95.44 161 ALA A N 1
ATOM 1177 C CA . ALA A 1 161 ? -6.046 7.049 8.718 1.00 95.44 161 ALA A CA 1
ATOM 1178 C C . ALA A 1 161 ? -6.895 6.026 7.954 1.00 95.44 161 ALA A C 1
ATOM 1180 O O . ALA A 1 161 ? -7.883 6.391 7.322 1.00 95.44 161 ALA A O 1
ATOM 1181 N N . LEU A 1 162 ? -6.487 4.763 8.006 1.00 94.06 162 LEU A N 1
ATOM 1182 C CA . LEU A 1 162 ? -7.147 3.650 7.342 1.00 94.06 162 LEU A CA 1
ATOM 1183 C C . LEU A 1 162 ? -8.418 3.248 8.085 1.00 94.06 162 LEU A C 1
ATOM 1185 O O . LEU A 1 162 ? -8.453 3.169 9.313 1.00 94.06 162 LEU A O 1
ATOM 1189 N N . SER A 1 163 ? -9.445 2.961 7.300 1.00 93.31 163 SER A N 1
ATOM 1190 C CA . SER A 1 163 ? -10.714 2.397 7.739 1.00 93.31 163 SER A CA 1
ATOM 1191 C C . SER A 1 163 ? -10.968 1.063 7.056 1.00 93.31 163 SER A C 1
ATOM 1193 O O . SER A 1 163 ? -10.482 0.794 5.956 1.00 93.31 163 SER A O 1
ATOM 1195 N N . ASN A 1 164 ? -11.751 0.211 7.707 1.00 92.12 164 ASN A N 1
ATOM 1196 C CA . ASN A 1 164 ? -12.100 -1.103 7.195 1.00 92.12 164 ASN A CA 1
ATOM 1197 C C . ASN A 1 164 ? -12.688 -1.024 5.769 1.00 92.12 164 ASN A C 1
ATOM 1199 O O . ASN A 1 164 ? -13.631 -0.276 5.507 1.00 92.12 164 ASN A O 1
ATOM 1203 N N . GLY A 1 165 ? -12.134 -1.808 4.843 1.00 92.62 165 GLY A N 1
ATOM 1204 C CA . GLY A 1 165 ? -12.497 -1.796 3.425 1.00 92.62 165 GLY A CA 1
ATOM 1205 C C . GLY A 1 165 ? -11.718 -0.799 2.561 1.00 92.62 165 GLY A C 1
ATOM 1206 O O . GLY A 1 165 ? -11.894 -0.814 1.339 1.00 92.62 165 GLY A O 1
ATOM 1207 N N . ASP A 1 166 ? -10.835 0.018 3.143 1.00 96.12 166 ASP A N 1
ATOM 1208 C CA . ASP A 1 166 ? -10.016 0.950 2.374 1.00 96.12 166 ASP A CA 1
ATOM 1209 C C . ASP A 1 166 ? -9.105 0.234 1.386 1.00 96.12 166 ASP A C 1
ATOM 1211 O O . ASP A 1 166 ? -8.439 -0.765 1.684 1.00 96.12 166 ASP A O 1
ATOM 1215 N N . GLN A 1 167 ? -9.048 0.796 0.182 1.00 96.81 167 GLN A N 1
ATOM 1216 C CA . GLN A 1 167 ? -8.205 0.289 -0.878 1.00 96.81 167 GLN A CA 1
ATOM 1217 C C . GLN A 1 167 ? -6.906 1.079 -0.961 1.00 96.81 167 GLN A C 1
ATOM 1219 O O . GLN A 1 167 ? -6.881 2.194 -1.482 1.00 96.81 167 GLN A O 1
ATOM 1224 N N . VAL A 1 168 ? -5.817 0.463 -0.515 1.00 96.62 168 VAL A N 1
ATOM 1225 C CA . VAL A 1 168 ? -4.474 1.046 -0.568 1.00 96.62 168 VAL A CA 1
ATOM 1226 C C . VAL A 1 168 ? -3.785 0.608 -1.854 1.00 96.62 168 VAL A C 1
ATOM 1228 O O . VAL A 1 168 ? -3.748 -0.575 -2.173 1.00 96.62 168 VAL A O 1
ATOM 1231 N N . GLN A 1 169 ? -3.208 1.533 -2.608 1.00 95.81 169 GLN A N 1
ATOM 1232 C CA . GLN A 1 169 ? -2.436 1.245 -3.808 1.00 95.81 169 GLN A CA 1
ATOM 1233 C C . GLN A 1 169 ? -1.013 1.793 -3.671 1.00 95.81 169 GLN A C 1
ATOM 1235 O O . GLN A 1 169 ? -0.811 2.972 -3.387 1.00 95.81 169 GLN A O 1
ATOM 1240 N N . ILE A 1 170 ? -0.042 0.910 -3.906 1.00 95.06 170 ILE A N 1
ATOM 1241 C CA . ILE A 1 170 ? 1.401 1.163 -3.831 1.00 95.06 170 ILE A CA 1
ATOM 1242 C C . ILE A 1 170 ? 2.036 0.552 -5.079 1.00 95.06 170 ILE A C 1
ATOM 1244 O O . ILE A 1 170 ? 2.042 -0.669 -5.262 1.00 95.06 170 ILE A O 1
ATOM 1248 N N . GLY A 1 171 ? 2.535 1.400 -5.979 1.00 92.25 171 GLY A N 1
ATOM 1249 C CA . GLY A 1 171 ? 2.991 0.955 -7.295 1.00 92.25 171 GLY A CA 1
ATOM 1250 C C . GLY A 1 171 ? 1.889 0.196 -8.047 1.00 92.25 171 GLY A C 1
ATOM 1251 O O . GLY A 1 171 ? 0.759 0.674 -8.174 1.00 92.25 171 GLY A O 1
ATOM 1252 N N . LYS A 1 172 ? 2.201 -1.015 -8.523 1.00 91.00 172 LYS A N 1
ATOM 1253 C CA . LYS A 1 172 ? 1.226 -1.921 -9.163 1.00 91.00 172 LYS A CA 1
ATOM 1254 C C . LYS A 1 172 ? 0.366 -2.737 -8.187 1.00 91.00 172 LYS A C 1
ATOM 1256 O O . LYS A 1 172 ? -0.545 -3.440 -8.632 1.00 91.00 172 LYS A O 1
ATOM 1261 N N . TYR A 1 173 ? 0.662 -2.689 -6.888 1.00 93.44 173 TYR A N 1
ATOM 1262 C CA . TYR A 1 173 ? -0.063 -3.442 -5.870 1.00 93.44 173 TYR A CA 1
ATOM 1263 C C . TYR A 1 173 ? -1.293 -2.677 -5.405 1.00 93.44 173 TYR A C 1
ATOM 1265 O O . TYR A 1 173 ? -1.262 -1.462 -5.221 1.00 93.44 173 TYR A O 1
ATOM 1273 N N . ARG A 1 174 ? -2.373 -3.415 -5.178 1.00 94.88 174 ARG A N 1
ATOM 1274 C CA . ARG A 1 174 ? -3.618 -2.924 -4.607 1.00 94.88 174 ARG A CA 1
ATOM 1275 C C . ARG A 1 174 ? -3.997 -3.841 -3.464 1.00 94.88 174 ARG A C 1
ATOM 1277 O O . ARG A 1 174 ? -4.220 -5.030 -3.682 1.00 94.88 174 ARG A O 1
ATOM 1284 N N . PHE A 1 175 ? -4.083 -3.275 -2.280 1.00 95.81 175 PHE A N 1
ATOM 1285 C CA . PHE A 1 175 ? -4.440 -3.939 -1.047 1.00 95.81 175 PHE A CA 1
ATOM 1286 C C . PHE A 1 175 ? -5.839 -3.518 -0.613 1.00 95.81 175 PHE A C 1
ATOM 1288 O O . PHE A 1 175 ? -6.308 -2.435 -0.965 1.00 95.81 175 PHE A O 1
ATOM 1295 N N . LEU A 1 176 ? -6.487 -4.382 0.151 1.00 95.69 176 LEU A N 1
ATOM 1296 C CA . LEU A 1 176 ? -7.656 -4.058 0.950 1.00 95.69 176 LEU A CA 1
ATOM 1297 C C . LEU A 1 176 ? -7.259 -4.164 2.414 1.00 95.69 176 LEU A C 1
ATOM 1299 O O . LEU A 1 176 ? -6.658 -5.162 2.820 1.00 95.69 176 LEU A O 1
ATOM 1303 N N . PHE A 1 177 ? -7.561 -3.119 3.16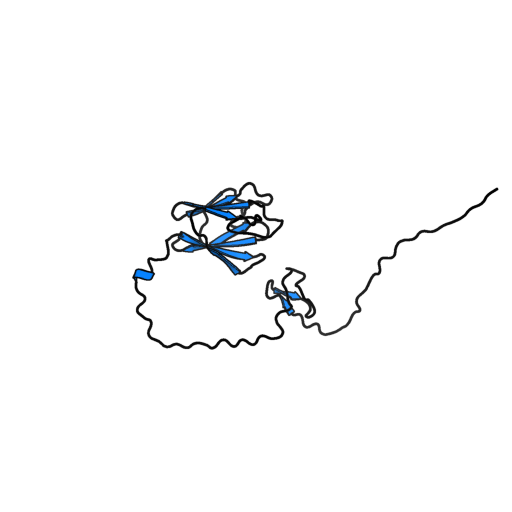9 1.00 95.06 177 PHE A N 1
ATOM 1304 C CA . PHE A 1 177 ? -7.335 -3.071 4.601 1.00 95.06 177 PHE A CA 1
ATOM 1305 C C . PHE A 1 177 ? -8.552 -3.619 5.336 1.00 95.06 177 PHE A C 1
ATOM 1307 O O . PHE A 1 177 ? -9.679 -3.201 5.069 1.00 95.06 177 PHE A O 1
ATOM 1314 N N . TYR A 1 178 ? -8.313 -4.536 6.269 1.00 92.50 178 TYR A N 1
ATOM 1315 C CA . TYR A 1 178 ? -9.326 -5.000 7.204 1.00 92.50 178 TYR A CA 1
ATOM 1316 C C . TYR A 1 178 ? -8.810 -4.929 8.630 1.00 92.50 178 TYR A C 1
ATOM 1318 O O . TYR A 1 178 ? -7.659 -5.271 8.879 1.00 92.50 178 TYR A O 1
ATOM 1326 N N . GLN A 1 179 ? -9.666 -4.530 9.563 1.00 89.56 179 GLN A N 1
ATOM 1327 C CA . GLN A 1 179 ? -9.340 -4.469 10.984 1.00 89.56 179 GLN A CA 1
ATOM 1328 C C . GLN A 1 179 ? -10.455 -5.107 11.810 1.00 89.56 179 GLN A C 1
ATOM 1330 O O . GLN A 1 179 ? -11.637 -4.879 11.551 1.00 89.56 179 GLN A O 1
ATOM 1335 N N . ALA A 1 180 ? -10.072 -5.902 12.807 1.00 81.12 180 ALA A N 1
ATOM 1336 C CA . ALA A 1 180 ? -10.995 -6.445 13.789 1.00 81.12 180 ALA A CA 1
ATOM 1337 C C . ALA A 1 180 ? -11.424 -5.355 14.787 1.00 81.12 180 ALA A C 1
ATOM 1339 O O . ALA A 1 180 ? -10.582 -4.646 15.344 1.00 81.12 180 ALA A O 1
ATOM 1340 N N . GLY A 1 181 ? -12.734 -5.245 15.024 1.00 70.50 181 GLY A N 1
ATOM 1341 C CA . GLY A 1 181 ? -13.309 -4.353 16.038 1.00 70.50 181 GLY A CA 1
ATOM 1342 C C . GLY A 1 181 ? -13.634 -2.923 15.586 1.00 70.50 181 GLY A C 1
ATOM 1343 O O . GLY A 1 181 ? -13.947 -2.108 16.447 1.00 70.50 181 GLY A O 1
ATOM 1344 N N . GLN A 1 182 ? -13.573 -2.616 14.281 1.00 60.78 182 GLN A N 1
ATOM 1345 C CA . GLN A 1 182 ? -13.946 -1.302 13.729 1.00 60.78 182 GLN A CA 1
ATOM 1346 C C . GLN A 1 182 ? -15.399 -1.239 13.238 1.00 60.78 182 GLN A C 1
ATOM 1348 O O . GLN A 1 182 ? -15.862 -2.242 12.643 1.00 60.78 182 GLN A O 1
#

Nearest PDB structures (foldseek):
  8p5x-assembly1_G  TM=9.596E-01  e=3.521E-13  Corynebacterium glutamicum ATCC 13032
  6i2p-assembly1_D  TM=9.718E-01  e=5.169E-13  Mycobacterium tuberculosis H37Rv
  7rj3-assembly3_C  TM=9.755E-01  e=7.183E-13  Mycobacterium tuberculosis
  6i2r-assembly1_D  TM=9.910E-01  e=1.467E-11  Mycolicibacterium smegmatis MC2 155
  3poa-assembly1_A  TM=9.354E-01  e=8.966E-10  Mycobacterium tuberculosis

pLDDT: mean 75.77, std 20.0, range [40.72, 97.12]

Radius of gyration: 26.65 Å; Cα contacts (8 Å, |Δi|>4): 301; chains: 1; bounding box: 67×48×90 Å

Foldseek 3Di:
DDDDDDDDDDDPDDPPPDPDDDPDPFPWDADPQPRDTDGQPDQADPVAGHGPPPDPDDPDPDDPPPPPDPDPPPPVVVVVPPDFQFKWKAWCFDPPHRDIQTPDDFKFFDFCAPPGSHHDPDPQTHNGAWMWGDDPNWIKIAGPPRPNAKDWPNHGDRIDTDDQQIWIDGGRTIIGMHGPPD

Mean predicted aligned error: 18.12 Å

Secondary structure (DSSP, 8-state):
-----------------PPP-------PEEPTTT--EE-TT-SB-TTT--B----SS------------------GGGTT-S-TT-EEEEEEESTTTT-EEEE-SSEEEEESSTTSSEE---TTS-SS-EEEEEETTEEEEEE-S-SS-EEETTEEESEEEE-TT-EEEETTEEEEEEETT-

Solvent-accessible surface area (backbone atoms only — not comparable to full-atom values): 11398 Å² total; per-residue (Å²): 140,83,91,77,90,80,88,81,92,78,83,84,78,76,86,78,82,72,81,77,90,69,96,59,90,76,65,66,38,65,38,92,88,76,65,50,75,36,60,71,87,41,56,48,37,91,91,79,65,48,75,55,76,82,77,88,80,79,92,74,83,74,81,83,80,82,71,94,60,83,76,70,78,74,58,73,78,63,71,72,67,64,62,75,46,46,29,34,39,31,29,72,37,47,90,64,55,73,41,72,44,75,52,69,81,53,66,42,37,31,12,39,27,89,86,25,75,45,60,40,96,43,89,58,36,28,55,64,19,34,35,39,36,50,59,86,75,43,42,30,43,35,40,57,81,29,90,74,46,33,25,50,75,87,39,81,41,59,66,44,78,62,51,75,70,38,37,40,31,50,50,78,34,30,29,33,34,40,50,49,90,119